Protein AF-A0A445HJ79-F1 (afdb_monomer_lite)

Organism: Glycine soja (NCBI:txid3848)

Structure (mmCIF, N/CA/C/O backbone):
data_AF-A0A445HJ79-F1
#
_entry.id   AF-A0A445HJ79-F1
#
loop_
_atom_site.group_PDB
_atom_site.id
_atom_site.type_symbol
_atom_site.label_atom_id
_atom_site.label_alt_id
_atom_site.label_comp_id
_atom_site.label_asym_id
_atom_site.label_entity_id
_atom_site.label_seq_id
_atom_site.pdbx_PDB_ins_code
_atom_site.Cartn_x
_atom_site.Cartn_y
_atom_site.Cartn_z
_atom_site.occupancy
_atom_site.B_iso_or_equiv
_atom_site.auth_seq_id
_atom_site.auth_comp_id
_atom_site.auth_asym_id
_atom_site.auth_atom_id
_atom_site.pdbx_PDB_model_num
ATOM 1 N N . MET A 1 1 ? -0.723 -20.301 14.239 1.00 33.06 1 MET A N 1
ATOM 2 C CA . MET A 1 1 ? -0.878 -18.830 14.222 1.00 33.06 1 MET A CA 1
ATOM 3 C C . MET A 1 1 ? -2.260 -18.522 13.679 1.00 33.06 1 MET A C 1
ATOM 5 O O . MET A 1 1 ? -2.549 -18.934 12.564 1.00 33.06 1 MET A O 1
ATOM 9 N N . ARG A 1 2 ? -3.122 -17.911 14.496 1.00 40.09 2 ARG A N 1
ATOM 10 C CA . ARG A 1 2 ? -4.456 -17.457 14.084 1.00 40.09 2 ARG A CA 1
ATOM 11 C C . ARG A 1 2 ? -4.325 -16.168 13.280 1.00 40.09 2 ARG A C 1
ATOM 13 O O . ARG A 1 2 ? -3.433 -15.367 13.561 1.00 40.09 2 ARG A O 1
ATOM 20 N N . ASN A 1 3 ? -5.191 -15.973 12.291 1.00 60.41 3 ASN A N 1
ATOM 21 C CA . ASN A 1 3 ? -5.254 -14.723 11.538 1.00 60.41 3 ASN A CA 1
ATOM 22 C C . ASN A 1 3 ? -6.009 -13.698 12.391 1.00 60.41 3 ASN A C 1
ATOM 24 O O . ASN A 1 3 ? -7.150 -13.377 12.078 1.00 60.41 3 ASN A O 1
ATOM 28 N N . ALA A 1 4 ? -5.381 -13.238 13.482 1.00 68.12 4 ALA A N 1
ATOM 29 C CA . ALA A 1 4 ? -6.004 -12.373 14.488 1.00 68.12 4 ALA A CA 1
ATOM 30 C C . ALA A 1 4 ? -6.713 -11.177 13.839 1.00 68.12 4 ALA A C 1
ATOM 32 O O . ALA A 1 4 ? -7.884 -10.952 14.097 1.00 68.12 4 ALA A O 1
ATOM 33 N N . TRP A 1 5 ? -6.072 -10.541 12.849 1.00 79.25 5 TR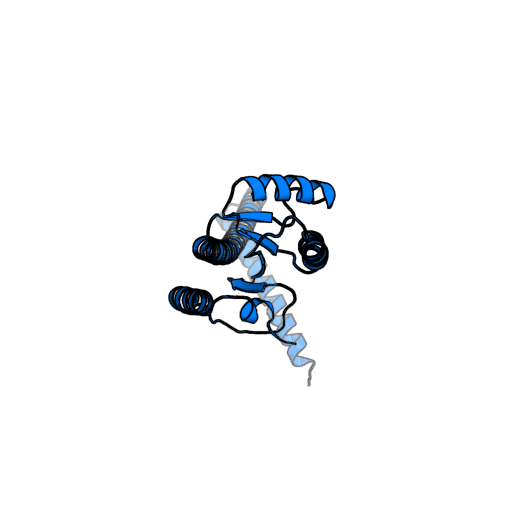P A N 1
ATOM 34 C CA . TRP A 1 5 ? -6.676 -9.427 12.116 1.00 79.25 5 TRP A CA 1
ATOM 35 C C . TRP A 1 5 ? -8.040 -9.769 11.497 1.00 79.25 5 TRP A C 1
ATOM 37 O O . TRP A 1 5 ? -8.958 -8.964 11.593 1.00 79.25 5 TRP A O 1
ATOM 47 N N . LYS A 1 6 ? -8.191 -10.958 10.889 1.00 79.38 6 LYS A N 1
ATOM 48 C CA . LYS A 1 6 ? -9.460 -11.415 10.292 1.00 79.38 6 LYS A CA 1
ATOM 49 C C . LYS A 1 6 ? -10.505 -11.698 11.370 1.00 79.38 6 LYS A C 1
ATOM 51 O O . LYS A 1 6 ? -11.669 -11.380 11.161 1.00 79.38 6 LYS A O 1
ATOM 56 N N . GLU A 1 7 ? -10.094 -12.339 12.463 1.00 81.06 7 GLU A N 1
ATOM 57 C CA . GLU A 1 7 ? -10.971 -12.682 13.592 1.00 81.06 7 GLU A CA 1
ATOM 58 C C . GLU A 1 7 ? -11.500 -11.423 14.298 1.00 81.06 7 GLU A C 1
ATOM 60 O O . GLU A 1 7 ? -12.633 -11.428 14.769 1.00 81.06 7 GLU A O 1
ATOM 65 N N . ASP A 1 8 ? -10.725 -10.335 14.277 1.00 82.00 8 ASP A N 1
ATOM 66 C CA . ASP A 1 8 ? -11.099 -9.034 14.838 1.00 82.00 8 ASP A CA 1
ATOM 67 C C . ASP A 1 8 ? -12.047 -8.222 13.928 1.00 82.00 8 ASP A C 1
ATOM 69 O O . ASP A 1 8 ? -12.597 -7.209 14.363 1.00 82.00 8 ASP A O 1
ATOM 73 N N . GLN A 1 9 ? -12.247 -8.621 12.662 1.00 85.69 9 GLN A N 1
ATOM 74 C CA . GLN A 1 9 ? -13.129 -7.900 11.737 1.00 85.69 9 GLN A CA 1
ATOM 75 C C . GLN A 1 9 ? -14.555 -8.458 11.720 1.00 85.69 9 GLN A C 1
ATOM 77 O O . GLN A 1 9 ? -14.791 -9.665 11.789 1.00 85.69 9 GLN A O 1
ATOM 82 N N . HIS A 1 10 ? -15.523 -7.569 11.486 1.00 87.19 10 HIS A N 1
ATOM 83 C CA . HIS A 1 10 ? -16.912 -7.967 11.281 1.00 87.19 10 HIS A CA 1
ATOM 84 C C . HIS A 1 10 ? -17.081 -8.809 9.991 1.00 87.19 10 HIS A C 1
ATOM 86 O O . HIS A 1 10 ? -16.528 -8.443 8.946 1.00 87.19 10 HIS A O 1
ATOM 92 N N . PRO A 1 11 ? -17.888 -9.893 9.995 1.00 88.50 11 PRO A N 1
ATOM 93 C CA . PRO A 1 11 ? -18.061 -10.769 8.831 1.00 88.50 11 PRO A CA 1
ATOM 94 C C . PRO A 1 11 ? -18.514 -10.061 7.547 1.00 88.50 11 PRO A C 1
ATOM 96 O O . PRO A 1 11 ? -18.070 -10.429 6.459 1.00 88.50 11 PRO A O 1
ATOM 99 N N . SER A 1 12 ? -19.354 -9.021 7.653 1.00 90.06 12 SER A N 1
ATOM 100 C CA . SER A 1 12 ? -19.791 -8.240 6.483 1.00 90.06 12 SER A CA 1
ATOM 101 C C . SER A 1 12 ? -18.620 -7.563 5.770 1.00 90.06 12 SER A C 1
ATOM 103 O O . SER A 1 12 ? -18.581 -7.545 4.542 1.00 90.06 12 SER A O 1
ATOM 105 N N . PHE A 1 13 ? -17.633 -7.075 6.524 1.00 90.06 13 PHE A N 1
ATOM 106 C CA . PHE A 1 13 ? -16.467 -6.412 5.958 1.00 90.06 13 PHE A CA 1
ATOM 107 C C . PHE A 1 13 ? -15.534 -7.405 5.259 1.00 90.06 13 PHE A C 1
ATOM 109 O O . PHE A 1 13 ? -15.022 -7.138 4.174 1.00 90.06 13 PHE A O 1
ATOM 116 N N . ILE A 1 14 ? -15.380 -8.606 5.821 1.00 90.00 14 ILE A N 1
ATOM 117 C CA . ILE A 1 14 ? -14.653 -9.693 5.153 1.00 90.00 14 ILE A CA 1
ATOM 118 C C . ILE A 1 14 ? -15.350 -10.098 3.847 1.00 90.00 14 ILE A C 1
ATOM 120 O O . ILE A 1 14 ? -14.678 -10.335 2.840 1.00 90.00 14 ILE A O 1
ATOM 124 N N . ASN A 1 15 ? -16.685 -10.141 3.838 1.00 91.25 15 ASN A N 1
ATOM 125 C CA . ASN A 1 15 ? -17.451 -10.427 2.627 1.00 91.25 15 ASN A CA 1
ATOM 126 C C . ASN A 1 15 ? -17.288 -9.325 1.566 1.00 91.25 15 ASN A C 1
ATOM 128 O O . ASN A 1 15 ? -17.079 -9.633 0.389 1.00 91.25 15 ASN A O 1
ATOM 132 N N . PHE A 1 16 ? -17.311 -8.055 1.984 1.00 93.25 16 PHE A N 1
ATOM 133 C CA . PHE A 1 16 ? -16.990 -6.917 1.123 1.00 93.25 16 PHE A CA 1
ATOM 134 C C . PHE A 1 16 ? -15.598 -7.075 0.501 1.00 93.25 16 PHE A C 1
ATOM 136 O O . PHE A 1 16 ? -15.483 -7.071 -0.721 1.00 93.25 16 PHE A O 1
ATOM 143 N N . ILE A 1 17 ? -14.557 -7.317 1.309 1.00 92.12 17 ILE A N 1
ATOM 144 C CA . ILE A 1 17 ? -13.179 -7.518 0.831 1.00 92.12 17 ILE A CA 1
ATOM 145 C C . ILE A 1 17 ? -13.112 -8.645 -0.203 1.00 92.12 17 ILE A C 1
ATOM 147 O O . ILE A 1 17 ? -12.526 -8.473 -1.270 1.00 92.12 17 ILE A O 1
ATOM 151 N N . SER A 1 18 ? -13.712 -9.797 0.102 1.00 90.62 18 SER A N 1
ATOM 152 C CA . SER A 1 18 ? -13.703 -10.962 -0.787 1.00 90.62 18 SER A CA 1
ATOM 153 C C . SER A 1 18 ? -14.361 -10.654 -2.136 1.00 90.62 18 SER A C 1
ATOM 155 O O . SER A 1 18 ? -13.797 -10.947 -3.195 1.00 90.62 18 SER A O 1
ATOM 157 N N . THR A 1 19 ? -15.525 -10.000 -2.102 1.00 92.06 19 THR A N 1
ATOM 158 C CA . THR A 1 19 ? -16.275 -9.593 -3.299 1.00 92.06 19 THR A CA 1
ATOM 159 C C . THR A 1 19 ? -15.500 -8.550 -4.103 1.00 92.06 19 THR A C 1
ATOM 161 O O . THR A 1 19 ? -15.332 -8.695 -5.313 1.00 92.06 19 THR A O 1
ATOM 164 N N . PHE A 1 20 ? -14.953 -7.539 -3.426 1.00 92.81 20 PHE A N 1
ATOM 165 C CA . PHE A 1 20 ? -14.196 -6.453 -4.038 1.00 92.81 20 PHE A CA 1
ATOM 166 C C . PHE A 1 20 ? -12.913 -6.958 -4.708 1.00 92.81 20 PHE A C 1
ATOM 168 O O . PHE A 1 20 ? -12.609 -6.580 -5.839 1.00 92.81 20 PHE A O 1
ATOM 175 N N . LEU A 1 21 ? -12.168 -7.852 -4.051 1.00 91.56 21 LEU A N 1
ATOM 176 C CA . LEU A 1 21 ? -10.975 -8.475 -4.628 1.00 91.56 21 LEU A CA 1
ATOM 177 C C . LEU A 1 21 ? -11.317 -9.320 -5.853 1.00 91.56 21 LEU A C 1
ATOM 179 O O . LEU A 1 21 ? -10.640 -9.197 -6.872 1.00 91.56 21 LEU A O 1
ATOM 183 N N . SER A 1 22 ? -12.385 -10.116 -5.776 1.00 90.00 22 SER A N 1
ATOM 184 C CA . SER A 1 22 ? -12.839 -10.946 -6.896 1.00 90.00 22 SER A CA 1
ATOM 185 C C . SER A 1 22 ? -13.220 -10.090 -8.108 1.00 90.00 22 SER A C 1
ATOM 187 O O . SER A 1 22 ? -12.791 -10.383 -9.222 1.00 90.00 22 SER A O 1
ATOM 189 N N . ALA A 1 23 ? -13.932 -8.979 -7.888 1.00 90.75 23 ALA A N 1
ATOM 190 C CA . ALA A 1 23 ? -14.277 -8.018 -8.937 1.00 90.75 23 ALA A CA 1
ATOM 191 C C . ALA A 1 23 ? -13.039 -7.362 -9.583 1.00 90.75 23 ALA A C 1
ATOM 193 O O . ALA A 1 23 ? -13.056 -7.037 -10.767 1.00 90.75 23 ALA A O 1
ATOM 194 N N . ASN A 1 24 ? -11.944 -7.220 -8.831 1.00 86.06 24 ASN A N 1
ATOM 195 C CA . ASN A 1 24 ? -10.670 -6.669 -9.305 1.00 86.06 24 ASN A CA 1
ATOM 196 C C . ASN A 1 24 ? -9.654 -7.755 -9.719 1.00 86.06 24 ASN A C 1
ATOM 198 O O . ASN A 1 24 ? -8.462 -7.478 -9.835 1.00 86.06 24 ASN A O 1
ATOM 202 N N . SER A 1 25 ? -10.104 -8.993 -9.967 1.00 85.69 25 SER A N 1
ATOM 203 C CA . SER A 1 25 ? -9.258 -10.120 -10.402 1.00 85.69 25 SER A CA 1
ATOM 204 C C . SER A 1 25 ? -8.124 -10.497 -9.433 1.00 85.69 25 SER A C 1
ATOM 206 O O . SER A 1 25 ? -7.116 -11.085 -9.835 1.00 85.69 25 SER A O 1
ATOM 208 N N . PHE A 1 26 ? -8.286 -10.211 -8.142 1.00 87.00 26 PHE A N 1
ATOM 209 C CA . PHE A 1 26 ? -7.392 -10.692 -7.095 1.00 87.00 26 PHE A CA 1
ATOM 210 C C . PHE A 1 26 ? -7.913 -11.973 -6.456 1.00 87.00 26 PHE A C 1
ATOM 212 O O . PHE A 1 26 ? -9.110 -12.163 -6.254 1.00 87.00 26 PHE A O 1
ATOM 219 N N . ARG A 1 27 ? -6.976 -12.838 -6.061 1.00 84.56 27 ARG A N 1
ATOM 220 C CA . ARG A 1 27 ? -7.263 -14.013 -5.234 1.00 84.56 27 ARG A CA 1
ATOM 221 C C . ARG A 1 27 ? -6.950 -13.699 -3.778 1.00 84.56 27 ARG A C 1
ATOM 223 O O . ARG A 1 27 ? -5.833 -13.288 -3.465 1.00 84.56 27 ARG A O 1
ATOM 230 N N . LEU A 1 28 ? -7.922 -13.919 -2.898 1.00 85.25 28 LEU A N 1
ATOM 231 C CA . LEU A 1 28 ? -7.756 -13.738 -1.460 1.00 85.25 28 LEU A CA 1
ATOM 232 C C . LEU A 1 28 ? -7.207 -15.020 -0.827 1.00 85.25 28 LEU A C 1
ATOM 234 O O . LEU A 1 28 ? -7.865 -16.055 -0.849 1.00 85.25 28 LEU A O 1
ATOM 238 N N . ASN A 1 29 ? -6.017 -14.932 -0.233 1.00 85.62 29 ASN A N 1
ATOM 239 C CA . ASN A 1 29 ? -5.394 -16.025 0.509 1.00 85.62 29 ASN A CA 1
ATOM 240 C C . ASN A 1 29 ? -5.138 -15.583 1.948 1.00 85.62 29 ASN A C 1
ATOM 242 O O . ASN A 1 29 ? -4.470 -14.578 2.184 1.00 85.62 29 ASN A O 1
ATOM 246 N N . PHE A 1 30 ? -5.634 -16.358 2.907 1.00 83.62 30 PHE A N 1
ATOM 247 C CA . PHE A 1 30 ? -5.403 -16.103 4.322 1.00 83.62 30 PHE A CA 1
ATOM 248 C C . PHE A 1 30 ? -4.185 -16.889 4.802 1.00 83.62 30 PHE A C 1
ATOM 250 O O . PHE A 1 30 ? -4.206 -18.118 4.834 1.00 83.62 30 PHE A O 1
ATOM 257 N N . VAL A 1 31 ? -3.132 -16.175 5.186 1.00 84.12 31 VAL A N 1
ATOM 258 C CA . VAL A 1 31 ? -1.862 -16.745 5.646 1.00 84.12 31 VAL A CA 1
ATOM 259 C C . VAL A 1 31 ? -1.381 -16.016 6.903 1.00 84.12 31 VAL A C 1
ATOM 261 O O . VAL A 1 31 ? -1.667 -14.829 7.053 1.00 84.12 31 VAL A O 1
ATOM 264 N N . PRO A 1 32 ? -0.637 -16.684 7.802 1.00 81.19 32 PRO A N 1
ATOM 265 C CA . PRO A 1 32 ? -0.104 -16.053 9.002 1.00 81.19 32 PRO A CA 1
ATOM 266 C C . PRO A 1 32 ? 1.103 -15.180 8.639 1.00 81.19 32 PRO A C 1
ATOM 268 O O . PRO A 1 32 ? 2.251 -15.624 8.669 1.00 81.19 32 PRO A O 1
ATOM 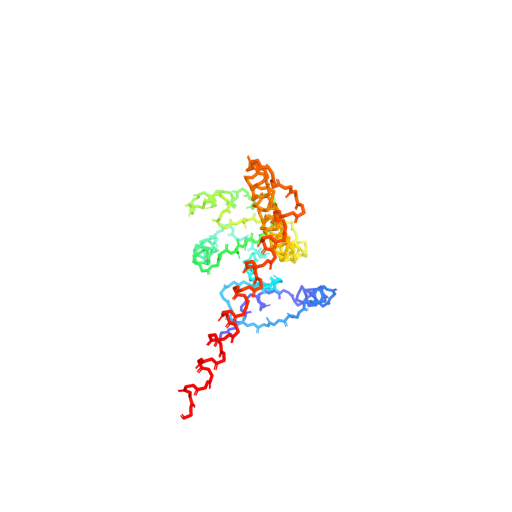271 N N . ILE A 1 33 ? 0.834 -13.935 8.258 1.00 83.94 33 ILE A N 1
ATOM 272 C CA . ILE A 1 33 ? 1.839 -12.948 7.855 1.00 83.94 33 ILE A CA 1
ATOM 273 C C . ILE A 1 33 ? 1.944 -11.810 8.870 1.00 83.94 33 ILE A C 1
ATOM 275 O O . ILE A 1 33 ? 1.025 -11.531 9.634 1.00 83.94 33 ILE A O 1
ATOM 279 N N . ALA A 1 34 ? 3.113 -11.167 8.898 1.00 86.00 34 ALA A N 1
ATOM 280 C CA . ALA A 1 34 ? 3.375 -10.041 9.786 1.00 86.00 34 ALA A CA 1
ATOM 281 C C . ALA A 1 34 ? 2.655 -8.732 9.380 1.00 86.00 34 ALA A C 1
ATOM 283 O O . ALA A 1 34 ? 2.188 -8.047 10.292 1.00 86.00 34 ALA A O 1
ATOM 284 N N . PRO A 1 35 ? 2.559 -8.335 8.089 1.00 90.75 35 PRO A N 1
ATOM 285 C CA . PRO A 1 35 ? 1.614 -7.302 7.629 1.00 90.75 35 PRO A CA 1
ATOM 286 C C . PRO A 1 35 ? 0.176 -7.841 7.522 1.00 90.75 35 PRO A C 1
ATOM 288 O O . PRO A 1 35 ? -0.018 -9.048 7.541 1.00 90.75 35 PRO A O 1
ATOM 291 N N . ASP A 1 36 ? -0.819 -6.958 7.394 1.00 91.88 36 ASP A N 1
ATOM 292 C CA . ASP A 1 36 ? -2.233 -7.361 7.260 1.00 91.88 36 ASP A CA 1
ATOM 293 C C . ASP A 1 36 ? -2.558 -7.792 5.823 1.00 91.88 36 ASP A C 1
ATOM 295 O O . ASP A 1 36 ? -3.251 -8.783 5.606 1.00 91.88 36 ASP A O 1
ATOM 299 N N . PHE A 1 37 ? -1.993 -7.093 4.832 1.00 92.44 37 PHE A N 1
ATOM 300 C CA . PHE A 1 37 ? -2.139 -7.441 3.419 1.00 92.44 37 PHE A CA 1
ATOM 301 C C . PHE A 1 37 ? -0.803 -7.405 2.689 1.00 92.44 37 PHE A C 1
ATOM 303 O O . PHE A 1 37 ? 0.042 -6.539 2.932 1.00 92.44 37 PHE A O 1
ATOM 310 N N . ILE A 1 38 ? -0.644 -8.318 1.732 1.00 93.06 38 ILE A N 1
ATOM 311 C CA . ILE A 1 38 ? 0.430 -8.287 0.740 1.00 93.06 38 ILE A CA 1
ATOM 312 C C . ILE A 1 38 ? -0.206 -8.426 -0.637 1.00 93.06 38 ILE A C 1
ATOM 314 O O . ILE A 1 38 ? -0.862 -9.425 -0.926 1.00 93.06 38 ILE A O 1
ATOM 318 N N . PHE A 1 39 ? 0.029 -7.437 -1.493 1.00 91.88 39 PHE A N 1
ATOM 319 C CA . PHE A 1 39 ? -0.383 -7.469 -2.889 1.00 91.88 39 PHE A CA 1
ATOM 320 C C . PHE A 1 39 ? 0.822 -7.700 -3.786 1.00 91.88 39 PHE A C 1
ATOM 322 O O . PHE A 1 39 ? 1.859 -7.057 -3.624 1.00 91.88 39 PHE A O 1
ATOM 329 N N . ASN A 1 40 ? 0.658 -8.597 -4.755 1.00 89.00 40 ASN A N 1
ATOM 330 C CA . ASN A 1 40 ? 1.657 -8.877 -5.774 1.00 89.00 40 ASN A CA 1
ATOM 331 C C . ASN A 1 40 ? 1.129 -8.412 -7.134 1.00 89.00 40 ASN A C 1
ATOM 333 O O . ASN A 1 40 ? 0.305 -9.090 -7.741 1.00 89.00 40 ASN A O 1
ATOM 337 N N . CYS A 1 41 ? 1.615 -7.266 -7.612 1.00 82.62 41 CYS A N 1
ATOM 338 C CA . CYS A 1 41 ? 1.185 -6.660 -8.875 1.00 82.62 41 CYS A CA 1
ATOM 339 C C . CYS A 1 41 ? 2.407 -6.371 -9.755 1.00 82.62 41 CYS A C 1
ATOM 341 O O . CYS A 1 41 ? 3.332 -5.685 -9.325 1.00 82.62 41 CYS A O 1
ATOM 343 N N . GLY A 1 42 ? 2.448 -6.886 -10.990 1.00 74.06 42 GLY A N 1
ATOM 344 C CA . GLY A 1 42 ? 3.540 -6.581 -11.934 1.00 74.06 42 GLY A CA 1
ATOM 345 C C . GLY A 1 42 ? 4.938 -7.034 -11.468 1.00 74.06 42 GLY A C 1
ATOM 346 O O . GLY A 1 42 ? 5.942 -6.365 -11.726 1.00 74.06 42 GLY A O 1
ATOM 347 N N . GLY A 1 43 ? 5.019 -8.147 -10.729 1.00 78.06 43 GLY A N 1
ATOM 348 C CA . GLY A 1 43 ? 6.277 -8.660 -10.168 1.00 78.06 43 GLY A CA 1
ATOM 349 C C . GLY A 1 43 ? 6.845 -7.787 -9.044 1.00 78.06 43 GLY A C 1
ATOM 350 O O . GLY A 1 43 ? 8.064 -7.661 -8.910 1.00 78.06 43 GLY A O 1
ATOM 351 N N . LEU A 1 44 ? 5.972 -7.112 -8.297 1.00 83.75 44 LEU A N 1
ATOM 352 C CA . LEU A 1 44 ? 6.298 -6.324 -7.116 1.00 83.75 44 LEU A CA 1
ATOM 353 C C . LEU A 1 44 ? 5.371 -6.696 -5.982 1.00 83.75 44 LEU A C 1
ATOM 355 O O . LEU A 1 44 ? 4.161 -6.769 -6.180 1.00 83.75 44 LEU A O 1
ATOM 359 N N . SER A 1 45 ? 5.949 -6.832 -4.799 1.00 89.19 45 SER A N 1
ATOM 360 C CA . SER A 1 45 ? 5.206 -7.025 -3.564 1.00 89.19 45 SER A CA 1
ATOM 361 C C . SER A 1 45 ? 5.071 -5.694 -2.833 1.00 89.19 45 SER A C 1
ATOM 363 O O . SER A 1 45 ? 6.063 -4.989 -2.620 1.00 89.19 45 SER A O 1
ATOM 365 N N . VAL A 1 46 ? 3.846 -5.351 -2.452 1.00 92.62 46 VAL A N 1
ATOM 366 C CA . VAL A 1 46 ? 3.528 -4.185 -1.624 1.00 92.62 46 VAL A CA 1
ATOM 367 C C . VAL A 1 46 ? 2.835 -4.678 -0.364 1.00 92.62 46 VAL A C 1
ATOM 369 O O . VAL A 1 46 ? 1.845 -5.406 -0.447 1.00 92.62 46 VAL A O 1
ATOM 372 N N . ALA A 1 47 ? 3.375 -4.305 0.794 1.00 94.12 47 ALA A N 1
ATOM 373 C CA . ALA A 1 47 ? 2.841 -4.688 2.093 1.00 94.12 47 ALA A CA 1
ATOM 374 C C . ALA A 1 47 ? 2.049 -3.539 2.722 1.00 94.12 47 ALA A C 1
ATOM 376 O O . ALA A 1 47 ? 2.422 -2.369 2.595 1.00 94.12 47 ALA A O 1
ATOM 377 N N . PHE A 1 48 ? 0.992 -3.890 3.447 1.00 94.94 48 PHE A N 1
ATOM 378 C CA . PHE A 1 48 ? 0.126 -2.942 4.134 1.00 94.94 48 PHE A CA 1
ATOM 379 C C . PHE A 1 48 ? -0.106 -3.375 5.584 1.00 94.94 48 PHE A C 1
ATOM 381 O O . PHE A 1 48 ? -0.360 -4.549 5.855 1.00 94.94 48 PHE A O 1
ATOM 388 N N . ILE A 1 49 ? -0.047 -2.418 6.510 1.00 94.81 49 ILE A N 1
ATOM 389 C CA . ILE A 1 49 ? -0.804 -2.503 7.765 1.00 94.81 49 ILE A CA 1
ATOM 390 C C . ILE A 1 49 ? -2.119 -1.764 7.530 1.00 94.81 49 ILE A C 1
ATOM 392 O O . ILE A 1 49 ? -2.095 -0.647 7.005 1.00 94.81 49 ILE A O 1
ATOM 396 N N . PHE A 1 50 ? -3.235 -2.353 7.947 1.00 94.56 50 PHE A N 1
ATOM 397 C CA . PHE A 1 50 ? -4.535 -1.702 7.938 1.00 94.56 50 PHE A CA 1
ATOM 398 C C . PHE A 1 50 ? -5.095 -1.606 9.358 1.00 94.56 50 PHE A C 1
ATOM 400 O O . PHE A 1 50 ? -5.583 -2.581 9.932 1.00 94.56 50 PHE A O 1
ATOM 407 N N . VAL A 1 51 ? -4.992 -0.407 9.926 1.00 92.56 51 VAL A N 1
ATOM 408 C CA . VAL A 1 51 ? -5.504 -0.082 11.255 1.00 92.56 51 VAL A CA 1
ATOM 409 C C . VAL A 1 51 ? -6.967 0.324 11.116 1.00 92.56 51 VAL A C 1
ATOM 411 O O . VAL A 1 51 ? -7.259 1.425 10.652 1.00 92.56 51 VAL A O 1
ATOM 414 N N . THR A 1 52 ? -7.865 -0.584 11.500 1.00 90.44 52 THR A N 1
ATOM 415 C CA . THR A 1 52 ? -9.325 -0.424 11.391 1.00 90.44 52 THR A CA 1
ATOM 416 C C . THR A 1 52 ? -9.968 0.192 12.634 1.00 90.44 52 THR A C 1
ATOM 418 O O . THR A 1 52 ? -11.104 0.654 12.582 1.00 90.44 52 THR A O 1
ATOM 421 N N . ASN A 1 53 ? -9.243 0.221 13.754 1.00 86.19 53 ASN A N 1
ATOM 422 C CA . ASN A 1 53 ? -9.665 0.874 14.986 1.00 86.19 53 ASN A CA 1
ATOM 423 C C . ASN A 1 53 ? -8.459 1.558 15.640 1.00 86.19 53 ASN A C 1
ATOM 425 O O . ASN A 1 53 ? -7.487 0.893 16.008 1.00 86.19 53 ASN A O 1
ATOM 429 N N . TRP A 1 54 ? -8.499 2.887 15.740 1.00 88.94 54 TRP A N 1
ATOM 430 C CA . TRP A 1 54 ? -7.444 3.672 16.373 1.00 88.94 54 TRP A CA 1
ATOM 431 C C . TRP A 1 54 ? -7.751 3.891 17.856 1.00 88.94 54 TRP A C 1
ATOM 433 O O . TRP A 1 54 ? -8.664 4.640 18.199 1.00 88.94 54 TRP A O 1
ATOM 443 N N . ASP A 1 55 ? -6.949 3.280 18.730 1.00 87.94 55 ASP A N 1
ATOM 444 C CA . ASP A 1 55 ? -7.006 3.505 20.176 1.00 87.94 55 ASP A CA 1
ATOM 445 C C . ASP A 1 55 ? -5.913 4.490 20.613 1.00 87.94 55 ASP A C 1
ATOM 447 O O . ASP A 1 55 ? -4.720 4.170 20.600 1.00 87.94 55 ASP A O 1
ATOM 451 N N . CYS A 1 56 ? -6.325 5.688 21.034 1.00 85.06 56 CYS A N 1
ATOM 452 C CA . CYS A 1 56 ? -5.425 6.734 21.519 1.00 85.06 56 CYS A CA 1
ATOM 453 C C . CYS A 1 56 ? -4.669 6.342 22.801 1.00 85.06 56 CYS A C 1
ATOM 455 O O . CYS A 1 56 ? -3.572 6.855 23.036 1.00 85.06 56 CYS A O 1
ATOM 457 N N . ASN A 1 57 ? -5.200 5.409 23.598 1.00 86.81 57 ASN A N 1
ATOM 458 C CA . ASN A 1 57 ? -4.570 4.946 24.833 1.00 86.81 57 ASN A CA 1
ATOM 459 C C . ASN A 1 57 ? -3.520 3.855 24.580 1.00 86.81 57 ASN A C 1
ATOM 461 O O . ASN A 1 57 ? -2.626 3.656 25.404 1.00 86.81 57 ASN A O 1
ATOM 465 N N . ASN A 1 58 ? -3.585 3.173 23.431 1.00 87.62 58 ASN A N 1
ATOM 466 C CA . ASN A 1 58 ? -2.742 2.021 23.118 1.00 87.62 58 ASN A CA 1
ATOM 467 C C . ASN A 1 58 ? -2.112 2.096 21.716 1.00 87.62 58 ASN A C 1
ATOM 469 O O . ASN A 1 58 ? -2.202 1.183 20.896 1.00 87.62 58 ASN A O 1
ATOM 473 N N . VAL A 1 59 ? -1.411 3.196 21.444 1.00 90.56 59 VAL A N 1
ATOM 474 C CA . VAL A 1 59 ? -0.769 3.450 20.141 1.00 90.56 59 VAL A CA 1
ATOM 475 C C . VAL A 1 59 ? 0.566 2.714 19.943 1.00 90.56 59 VAL A C 1
ATOM 477 O O . VAL A 1 59 ? 1.014 2.500 18.813 1.00 90.56 59 VAL A O 1
ATOM 480 N N . ALA A 1 60 ? 1.238 2.323 21.031 1.00 91.00 60 ALA A N 1
ATOM 481 C CA . ALA A 1 60 ? 2.601 1.784 20.990 1.00 91.00 60 ALA A CA 1
ATOM 482 C C . ALA A 1 60 ? 2.753 0.491 20.159 1.00 91.00 60 ALA A C 1
ATOM 484 O O . ALA A 1 60 ? 3.715 0.404 19.385 1.00 91.00 60 ALA A O 1
ATOM 485 N N . PRO A 1 61 ? 1.837 -0.497 20.240 1.00 91.19 61 PRO A N 1
ATOM 486 C CA . PRO A 1 61 ? 1.932 -1.720 19.442 1.00 91.19 61 PRO A CA 1
ATOM 487 C C . PRO A 1 61 ? 1.920 -1.445 17.935 1.00 91.19 61 PRO A C 1
ATOM 489 O O . PRO A 1 61 ? 2.696 -2.056 17.196 1.00 91.19 61 PRO A O 1
ATOM 492 N N . ILE A 1 62 ? 1.104 -0.481 17.484 1.00 91.25 62 ILE A N 1
ATOM 493 C CA . ILE A 1 62 ? 0.997 -0.095 16.072 1.00 91.25 62 ILE A CA 1
ATOM 494 C C . ILE A 1 62 ? 2.341 0.449 15.589 1.00 91.25 62 ILE A C 1
ATOM 496 O O . ILE A 1 62 ? 2.923 -0.088 14.647 1.00 91.25 62 ILE A O 1
ATOM 500 N N . PHE A 1 63 ? 2.894 1.463 16.262 1.00 91.62 63 PHE A N 1
ATOM 501 C CA . PHE A 1 63 ? 4.162 2.064 15.837 1.00 91.62 63 PHE A CA 1
ATOM 502 C C . PHE A 1 63 ? 5.350 1.101 15.942 1.00 91.62 63 PHE A C 1
ATOM 504 O O . PHE A 1 63 ? 6.230 1.121 15.079 1.00 91.62 63 PHE A O 1
ATOM 511 N N . ASN A 1 64 ? 5.378 0.219 16.942 1.00 91.50 64 ASN A N 1
ATOM 512 C CA . ASN A 1 64 ? 6.420 -0.804 17.053 1.00 91.50 64 ASN A CA 1
ATOM 513 C C . ASN A 1 64 ? 6.346 -1.814 15.897 1.00 91.50 64 ASN A C 1
ATOM 515 O O . ASN A 1 64 ? 7.374 -2.143 15.294 1.00 91.50 64 ASN A O 1
ATOM 519 N N . ARG A 1 65 ? 5.134 -2.246 15.523 1.00 91.88 65 ARG A N 1
ATOM 520 C CA . ARG A 1 65 ? 4.901 -3.098 14.346 1.00 91.88 65 ARG A CA 1
ATOM 521 C C . ARG A 1 65 ? 5.336 -2.393 13.060 1.00 91.88 65 ARG A C 1
ATOM 523 O O . ARG A 1 65 ? 6.048 -2.990 12.254 1.00 91.88 65 ARG A O 1
ATOM 530 N N . VAL A 1 66 ? 4.993 -1.112 12.906 1.00 92.25 66 VAL A N 1
ATOM 531 C CA . VAL A 1 66 ? 5.408 -0.269 11.773 1.00 92.25 66 VAL A CA 1
ATOM 532 C C . VAL A 1 66 ? 6.933 -0.186 11.667 1.00 92.25 66 VAL A C 1
ATOM 534 O O . VAL A 1 66 ? 7.479 -0.418 10.588 1.00 92.25 66 VAL A O 1
ATOM 537 N N . LYS A 1 67 ? 7.639 0.094 12.771 1.00 91.25 67 LYS A N 1
ATOM 538 C CA . LYS A 1 67 ? 9.112 0.164 12.798 1.00 91.25 67 LYS A CA 1
ATOM 539 C C . LYS A 1 67 ? 9.752 -1.148 12.353 1.00 91.25 67 LYS A C 1
ATOM 541 O O . LYS A 1 67 ? 10.671 -1.130 11.537 1.00 91.25 67 LYS A O 1
ATOM 546 N N . LYS A 1 68 ? 9.243 -2.278 12.851 1.00 90.94 68 LYS A N 1
ATOM 547 C CA . LYS A 1 68 ? 9.738 -3.611 12.490 1.00 90.94 68 LYS A CA 1
ATOM 548 C C . LYS A 1 68 ? 9.536 -3.906 11.001 1.00 90.94 68 LYS A C 1
ATOM 550 O O . LYS A 1 68 ? 10.475 -4.325 10.331 1.00 90.94 68 LYS A O 1
ATOM 555 N N . LEU A 1 69 ? 8.338 -3.650 10.473 1.00 90.69 69 LEU A N 1
ATOM 556 C CA . LEU A 1 69 ? 7.996 -3.958 9.080 1.00 90.69 69 LEU A CA 1
ATOM 557 C C . LEU A 1 69 ? 8.652 -3.014 8.069 1.00 90.69 69 LEU A C 1
ATOM 559 O O . LEU A 1 69 ? 9.017 -3.457 6.982 1.00 90.69 69 LEU A O 1
ATOM 563 N N . LYS A 1 70 ? 8.890 -1.750 8.438 1.00 89.12 70 LYS A N 1
ATOM 564 C CA . LYS A 1 70 ? 9.614 -0.778 7.602 1.00 89.12 70 LYS A CA 1
ATOM 565 C C . LYS A 1 70 ? 10.998 -1.284 7.176 1.00 89.12 70 LYS A C 1
ATOM 567 O O . LYS A 1 70 ? 11.449 -0.948 6.088 1.00 89.12 70 LYS A O 1
ATOM 572 N N . MET A 1 71 ? 11.671 -2.075 8.015 1.00 86.69 71 MET A N 1
ATOM 573 C CA . MET A 1 71 ? 12.982 -2.654 7.690 1.00 86.69 71 MET A CA 1
ATOM 574 C C . MET A 1 71 ? 12.889 -3.891 6.785 1.00 86.69 71 MET A C 1
ATOM 576 O O . MET A 1 71 ? 13.862 -4.233 6.124 1.00 86.69 71 MET A O 1
ATOM 580 N N . GLN A 1 72 ? 11.734 -4.559 6.746 1.00 88.06 72 GLN A N 1
ATOM 581 C CA . GLN A 1 72 ? 11.542 -5.822 6.026 1.00 88.06 72 GLN A CA 1
ATOM 582 C C . GLN A 1 72 ? 10.972 -5.627 4.618 1.00 88.06 72 GLN A C 1
ATOM 584 O O . GLN A 1 72 ? 11.246 -6.425 3.725 1.00 88.06 72 GLN A O 1
ATOM 589 N N . PHE A 1 73 ? 10.184 -4.571 4.407 1.00 87.44 73 PHE A N 1
ATOM 590 C CA . PHE A 1 73 ? 9.472 -4.337 3.155 1.00 87.44 73 PHE A CA 1
ATOM 591 C C . PHE A 1 73 ? 9.891 -3.010 2.524 1.00 87.44 73 PHE A C 1
ATOM 593 O O . PHE A 1 73 ? 9.685 -1.941 3.091 1.00 87.44 73 PHE A O 1
ATOM 600 N N . ALA A 1 74 ? 10.420 -3.071 1.297 1.00 86.06 74 ALA A N 1
ATOM 601 C CA . ALA A 1 74 ? 10.823 -1.879 0.546 1.00 86.06 74 ALA A CA 1
ATOM 602 C C . ALA A 1 74 ? 9.637 -0.965 0.184 1.00 86.06 74 ALA A C 1
ATOM 604 O O . ALA A 1 74 ? 9.800 0.248 0.053 1.00 86.06 74 ALA A O 1
ATOM 605 N N . ARG A 1 75 ? 8.446 -1.548 -0.000 1.00 89.62 75 ARG A N 1
ATOM 606 C CA . ARG A 1 75 ? 7.200 -0.839 -0.308 1.00 89.62 75 ARG A CA 1
ATOM 607 C C . ARG A 1 75 ? 6.167 -1.196 0.733 1.00 89.62 75 ARG A C 1
ATOM 609 O O . ARG A 1 75 ? 5.580 -2.277 0.700 1.00 89.62 75 ARG A O 1
ATOM 616 N N . PHE A 1 76 ? 6.015 -0.282 1.672 1.00 92.38 76 PHE A N 1
ATOM 617 C CA . PHE A 1 76 ? 5.231 -0.493 2.864 1.00 92.38 76 PHE A CA 1
ATOM 618 C C . PHE A 1 76 ? 4.381 0.740 3.137 1.00 92.38 76 PHE A C 1
ATOM 620 O O . PHE A 1 76 ? 4.897 1.860 3.179 1.00 92.38 76 PHE A O 1
ATOM 627 N N . TYR A 1 77 ? 3.086 0.509 3.309 1.00 94.56 77 TYR A N 1
ATOM 628 C CA . TYR A 1 77 ? 2.091 1.538 3.565 1.00 94.56 77 TYR A CA 1
ATOM 629 C C . TYR A 1 77 ? 1.326 1.198 4.840 1.00 94.56 77 TYR A C 1
ATOM 631 O O . TYR A 1 77 ? 1.112 0.030 5.171 1.00 94.56 77 TYR A O 1
ATOM 639 N N . VAL A 1 78 ? 0.906 2.232 5.554 1.00 94.75 78 VAL A N 1
ATOM 640 C CA . VAL A 1 78 ? 0.054 2.097 6.734 1.00 94.75 78 VAL A CA 1
ATOM 641 C C . VAL A 1 78 ? -1.232 2.844 6.435 1.00 94.75 78 VAL A C 1
ATOM 643 O O . VAL A 1 78 ? -1.212 4.061 6.283 1.00 94.75 78 VAL A O 1
ATOM 646 N N . VAL A 1 79 ? -2.338 2.122 6.308 1.00 95.44 79 VAL A N 1
ATOM 647 C CA . VAL A 1 79 ? -3.663 2.720 6.125 1.00 95.44 79 VAL A CA 1
ATOM 648 C C . VAL A 1 79 ? -4.348 2.751 7.482 1.00 95.44 79 VAL A C 1
ATOM 650 O O . VAL A 1 79 ? -4.347 1.744 8.188 1.00 95.44 79 VAL A O 1
ATOM 653 N N . ILE A 1 80 ? -4.872 3.909 7.874 1.00 94.06 80 ILE A N 1
ATOM 654 C CA . ILE A 1 80 ? -5.503 4.113 9.181 1.00 94.06 80 ILE A CA 1
ATOM 655 C C . ILE A 1 80 ? -6.864 4.765 8.982 1.00 94.06 80 ILE A C 1
ATOM 657 O O . ILE A 1 80 ? -6.970 5.799 8.318 1.00 94.06 80 ILE A O 1
ATOM 661 N N . THR A 1 81 ? -7.891 4.169 9.577 1.00 93.25 81 THR A N 1
ATOM 662 C CA . THR A 1 81 ? -9.234 4.744 9.634 1.00 93.25 81 THR A CA 1
ATOM 663 C C . THR A 1 81 ? -9.369 5.706 10.810 1.00 93.25 81 THR A C 1
ATOM 665 O O . THR A 1 81 ? -9.143 5.318 11.956 1.00 93.25 81 THR A O 1
ATOM 668 N N . PHE A 1 82 ? -9.793 6.936 10.528 1.00 89.38 82 PHE A N 1
ATOM 669 C CA . PHE A 1 82 ? -10.127 7.963 11.510 1.00 89.38 82 PHE A CA 1
ATOM 670 C C . PHE A 1 82 ? -11.577 8.418 11.306 1.00 89.38 82 PHE A C 1
ATOM 672 O O . PHE A 1 82 ? -11.821 9.351 10.536 1.00 89.38 82 PHE A O 1
ATOM 679 N N . PRO A 1 83 ? -12.554 7.788 11.979 1.00 79.56 83 PRO A N 1
ATOM 680 C CA . PRO A 1 83 ? -13.944 8.239 11.943 1.00 79.56 83 PRO A CA 1
ATOM 681 C C . PRO A 1 83 ? -14.142 9.654 12.515 1.00 79.56 83 PRO A C 1
ATOM 683 O O . PRO A 1 83 ? -15.065 10.354 12.105 1.00 79.56 83 PRO A O 1
ATOM 686 N N . ALA A 1 84 ? -13.286 10.097 13.443 1.00 83.12 84 ALA A N 1
ATOM 687 C CA . ALA A 1 84 ? -13.412 11.386 14.127 1.00 83.12 84 ALA A CA 1
ATOM 688 C C . ALA A 1 84 ? -12.130 12.227 14.043 1.00 83.12 84 ALA A C 1
ATOM 690 O O . ALA A 1 84 ? -11.017 11.699 14.047 1.00 83.12 84 ALA A O 1
ATOM 691 N N . LYS A 1 85 ? -12.285 13.560 14.029 1.00 77.56 85 LYS A N 1
ATOM 692 C CA . LYS A 1 85 ? -11.160 14.509 13.931 1.00 77.56 85 LYS A CA 1
ATOM 693 C C . LYS A 1 85 ? -10.201 14.434 15.124 1.00 77.56 85 LYS A C 1
ATOM 695 O O . LYS A 1 85 ? -8.997 14.493 14.923 1.00 77.56 85 LYS A O 1
ATOM 700 N N . GLU A 1 86 ? -10.709 14.219 16.333 1.00 80.94 86 GLU A N 1
ATOM 701 C CA . GLU A 1 86 ? -9.897 14.140 17.562 1.00 80.94 86 GLU A CA 1
ATOM 702 C C . GLU A 1 86 ? -8.857 13.005 17.520 1.00 80.94 86 GLU A C 1
ATOM 704 O O . GLU A 1 86 ? -7.754 13.115 18.060 1.00 80.94 86 GLU A O 1
ATOM 709 N N . GLN A 1 87 ? -9.173 11.913 16.819 1.00 85.12 87 GLN A N 1
ATOM 710 C CA . GLN A 1 87 ? -8.245 10.797 16.643 1.00 85.12 87 GLN A CA 1
ATOM 711 C C . GLN A 1 87 ? -7.062 11.168 15.741 1.00 85.12 87 GLN A C 1
ATOM 713 O O . GLN A 1 87 ? -5.963 10.643 15.928 1.00 85.12 87 GLN A O 1
ATOM 718 N N . ILE A 1 88 ? -7.264 12.095 14.799 1.00 86.69 88 ILE A N 1
ATOM 719 C CA . ILE A 1 88 ? -6.207 12.594 13.915 1.00 86.69 88 ILE A CA 1
ATOM 720 C C . ILE A 1 88 ? -5.179 13.380 14.732 1.00 86.69 88 ILE A C 1
ATOM 722 O O . ILE A 1 88 ? -3.981 13.157 14.569 1.00 86.69 88 ILE A O 1
ATOM 726 N N . ASP A 1 89 ? -5.623 14.232 15.656 1.00 88.31 89 ASP A N 1
ATOM 727 C CA . ASP A 1 89 ? -4.720 15.013 16.511 1.00 88.31 89 ASP A CA 1
ATOM 728 C C . ASP A 1 89 ? -3.882 14.097 17.417 1.00 88.31 89 ASP A C 1
ATOM 730 O O . ASP A 1 89 ? -2.654 14.222 17.490 1.00 88.31 89 ASP A O 1
ATOM 734 N N . SER A 1 90 ? -4.525 13.091 18.024 1.00 89.31 90 SER A N 1
ATOM 735 C CA . SER A 1 90 ? -3.843 12.041 18.795 1.00 89.31 90 SER A CA 1
ATOM 736 C C . SER A 1 90 ? -2.822 11.265 17.950 1.00 89.31 90 SER A C 1
ATOM 738 O O . SER A 1 90 ? -1.705 10.975 18.408 1.00 89.31 90 SER A O 1
ATOM 740 N N . PHE A 1 91 ? -3.168 10.951 16.698 1.00 90.56 91 PHE A N 1
ATOM 741 C CA . PHE A 1 91 ? -2.256 10.309 15.759 1.00 90.56 91 PHE A CA 1
ATOM 742 C C . PHE A 1 91 ? -1.048 11.189 15.447 1.00 90.56 91 PHE A C 1
ATOM 744 O O . PHE A 1 91 ? 0.074 10.693 15.524 1.00 90.56 91 PHE A O 1
ATOM 751 N N . ILE A 1 92 ? -1.243 12.474 15.141 1.00 88.69 92 ILE A N 1
ATOM 752 C CA . ILE A 1 92 ? -0.156 13.410 14.822 1.00 88.69 92 ILE A CA 1
ATOM 753 C C . ILE A 1 92 ? 0.818 13.506 16.001 1.00 88.69 92 ILE A C 1
ATOM 755 O O . ILE A 1 92 ? 2.030 13.357 15.822 1.00 88.69 92 ILE A O 1
ATOM 759 N N . GLN A 1 93 ? 0.303 13.672 17.221 1.00 89.75 93 GLN A N 1
ATOM 760 C CA . GLN A 1 93 ? 1.135 13.718 18.423 1.00 89.75 93 GLN A CA 1
ATOM 761 C C . GLN A 1 93 ? 1.946 12.425 18.595 1.00 89.75 93 GLN A C 1
ATOM 763 O O . GLN A 1 93 ? 3.152 12.458 18.860 1.00 89.75 93 GLN A O 1
ATOM 768 N N . SER A 1 94 ? 1.300 11.275 18.400 1.00 90.31 94 SER A N 1
ATOM 769 C CA . SER A 1 94 ? 1.950 9.970 18.509 1.00 90.31 94 SER A CA 1
ATOM 770 C C . SER A 1 94 ? 2.983 9.751 17.399 1.00 90.31 94 SER A C 1
ATOM 772 O O . SER A 1 94 ? 4.082 9.268 17.664 1.00 90.31 94 SER A O 1
ATOM 774 N N . TYR A 1 95 ? 2.691 10.169 16.169 1.00 89.81 95 TYR A N 1
ATOM 775 C CA . TYR A 1 95 ? 3.586 10.071 15.020 1.00 89.81 95 TYR A CA 1
ATOM 776 C C . TYR A 1 95 ? 4.946 10.722 15.311 1.00 89.81 95 TYR A C 1
ATOM 778 O O . TYR A 1 95 ? 5.995 10.100 15.102 1.00 89.81 95 TYR A O 1
ATOM 786 N N . PHE A 1 96 ? 4.933 11.934 15.875 1.00 88.62 96 PHE A N 1
ATOM 787 C CA . PHE A 1 96 ? 6.153 12.629 16.284 1.00 88.62 96 PHE A CA 1
ATOM 788 C C . PHE A 1 96 ? 6.798 12.002 17.522 1.00 88.62 96 PHE A C 1
ATOM 790 O O . PHE A 1 96 ? 8.009 11.781 17.524 1.00 88.62 96 PHE A O 1
ATOM 797 N N . LYS A 1 97 ? 6.008 11.627 18.538 1.00 90.69 97 LYS A N 1
ATOM 798 C CA . LYS A 1 97 ? 6.508 10.971 19.760 1.00 90.69 97 LYS A CA 1
ATOM 799 C C . LYS A 1 97 ? 7.299 9.695 19.461 1.00 90.69 97 LYS A C 1
ATOM 801 O O . LYS A 1 97 ? 8.318 9.435 20.093 1.00 90.69 97 LYS A O 1
ATOM 806 N N . PHE A 1 98 ? 6.852 8.898 18.492 1.00 88.62 98 PHE A N 1
ATOM 807 C CA . PHE A 1 98 ? 7.530 7.659 18.103 1.00 88.62 98 PHE A CA 1
ATOM 808 C C . PHE A 1 98 ? 8.675 7.867 17.097 1.00 88.62 98 PHE A C 1
ATOM 810 O O . PHE A 1 98 ? 9.304 6.877 16.699 1.00 88.62 98 PHE A O 1
ATOM 817 N N . GLY A 1 99 ? 8.984 9.113 16.721 1.00 85.75 99 GLY A N 1
ATOM 818 C CA . GLY A 1 99 ? 10.095 9.460 15.835 1.00 85.75 99 GLY A CA 1
ATOM 819 C C . GLY A 1 99 ? 9.890 8.975 14.400 1.00 85.75 99 GLY A C 1
ATOM 820 O O . GLY A 1 99 ? 10.823 8.463 13.778 1.00 85.75 99 GLY A O 1
ATOM 821 N N . MET A 1 100 ? 8.659 9.042 13.884 1.00 86.00 100 MET A N 1
ATOM 822 C CA . MET A 1 100 ? 8.389 8.658 12.500 1.00 86.00 100 MET A CA 1
ATOM 823 C C . MET A 1 100 ? 8.975 9.680 11.521 1.00 86.00 100 MET A C 1
ATOM 825 O O . MET A 1 100 ? 8.796 10.887 11.660 1.00 86.00 100 MET A O 1
ATOM 829 N N . VAL A 1 101 ? 9.665 9.182 10.493 1.00 79.75 101 VAL A N 1
ATOM 830 C CA . VAL A 1 101 ? 10.235 10.015 9.426 1.00 79.75 101 VAL A CA 1
ATOM 831 C C . VAL A 1 101 ? 9.196 10.200 8.329 1.00 79.75 101 VAL A C 1
ATOM 833 O O . VAL A 1 101 ? 8.669 9.212 7.810 1.00 79.75 101 VAL A O 1
ATOM 836 N N . ILE A 1 102 ? 8.939 11.458 7.957 1.00 72.50 102 ILE A N 1
ATOM 837 C CA . ILE A 1 102 ? 8.001 11.827 6.890 1.00 72.50 102 ILE A CA 1
ATOM 838 C C . ILE A 1 102 ? 8.290 11.010 5.626 1.00 72.50 102 ILE A C 1
ATOM 840 O O . ILE A 1 102 ? 9.415 10.952 5.131 1.00 72.50 102 ILE A O 1
ATOM 844 N N . GLY A 1 103 ? 7.250 10.344 5.127 1.00 68.31 103 GLY A N 1
ATOM 845 C CA . GLY A 1 103 ? 7.277 9.615 3.864 1.00 68.31 103 GLY A CA 1
ATOM 846 C C . GLY A 1 103 ? 7.791 8.174 3.925 1.00 68.31 103 GLY A C 1
ATOM 847 O O . GLY A 1 103 ? 7.718 7.502 2.898 1.00 68.31 103 GLY A O 1
ATOM 848 N N . LYS A 1 104 ? 8.280 7.656 5.068 1.00 76.69 104 LYS A N 1
ATOM 849 C CA . LYS A 1 104 ? 8.692 6.237 5.179 1.00 76.69 104 LYS A CA 1
ATOM 850 C C . LYS A 1 104 ? 8.334 5.594 6.539 1.00 76.69 104 LYS A C 1
ATOM 852 O O . LYS A 1 104 ? 9.066 5.827 7.509 1.00 76.69 104 LYS A O 1
ATOM 857 N N . PRO A 1 105 ? 7.347 4.673 6.604 1.00 82.62 105 PRO A N 1
ATOM 858 C CA . PRO A 1 105 ? 6.398 4.346 5.535 1.00 82.62 105 PRO A CA 1
ATOM 859 C C . PRO A 1 105 ? 5.405 5.482 5.293 1.00 82.62 105 PRO A C 1
ATOM 861 O O . PRO A 1 105 ? 5.279 6.397 6.105 1.00 82.62 105 PRO A O 1
ATOM 864 N N . THR A 1 106 ? 4.701 5.425 4.169 1.00 90.56 106 THR A N 1
ATOM 865 C CA . THR A 1 106 ? 3.617 6.365 3.885 1.00 90.56 106 THR A CA 1
ATOM 866 C C . THR A 1 106 ? 2.388 5.981 4.704 1.00 90.56 106 THR A C 1
ATOM 868 O O . THR A 1 106 ? 1.905 4.850 4.611 1.00 90.56 106 THR A O 1
ATOM 871 N N . PHE A 1 107 ? 1.887 6.931 5.491 1.00 91.81 107 PHE A N 1
ATOM 872 C CA . PHE A 1 107 ? 0.622 6.808 6.205 1.00 91.81 107 PHE A CA 1
ATOM 873 C C . PHE A 1 107 ? -0.507 7.371 5.341 1.00 91.81 107 PHE A C 1
ATOM 875 O O . PHE A 1 107 ? -0.365 8.447 4.761 1.00 91.81 107 PHE A O 1
ATOM 882 N N . VAL A 1 108 ? -1.611 6.638 5.246 1.00 92.94 108 VAL A N 1
ATOM 883 C CA . VAL A 1 108 ? -2.803 7.011 4.482 1.00 92.94 108 VAL A CA 1
ATOM 884 C C . VAL A 1 108 ? -3.974 7.057 5.453 1.00 92.94 108 VAL A C 1
ATOM 886 O O . VAL A 1 108 ? -4.407 6.019 5.948 1.00 92.94 108 VAL A O 1
ATOM 889 N N . SER A 1 109 ? -4.465 8.258 5.743 1.00 91.81 109 SER A N 1
ATOM 890 C CA . SER A 1 109 ? -5.678 8.451 6.534 1.00 91.81 109 SER A CA 1
ATOM 891 C C . SER A 1 109 ? -6.920 8.292 5.657 1.00 91.81 109 SER A C 1
ATOM 893 O O . SER A 1 109 ? -6.969 8.784 4.528 1.00 91.81 109 SER A O 1
ATOM 895 N N . VAL A 1 110 ? -7.929 7.604 6.182 1.00 92.69 110 VAL A N 1
ATOM 896 C CA . VAL A 1 110 ? -9.240 7.409 5.544 1.00 92.69 110 VAL A CA 1
ATOM 897 C C . VAL A 1 110 ? -10.350 7.541 6.586 1.00 92.69 110 VAL A C 1
ATOM 899 O O . VAL A 1 110 ? -10.089 7.395 7.777 1.00 92.69 110 VAL A O 1
ATOM 902 N N . GLN A 1 111 ? -11.575 7.840 6.159 1.00 89.62 111 GLN A N 1
ATOM 903 C CA . GLN A 1 111 ? -12.705 8.027 7.081 1.00 89.62 111 GLN A CA 1
ATOM 904 C C . GLN A 1 111 ? -13.436 6.716 7.379 1.00 89.62 111 GLN A C 1
ATOM 906 O O . GLN A 1 111 ? -13.859 6.495 8.510 1.00 89.62 111 GLN A O 1
ATOM 911 N N . ASP A 1 112 ? -13.533 5.832 6.389 1.00 90.62 112 ASP A N 1
ATOM 912 C CA . ASP A 1 112 ? -14.250 4.566 6.491 1.00 90.62 112 ASP A CA 1
ATOM 913 C C . ASP A 1 112 ? -13.397 3.367 6.041 1.00 90.62 112 ASP A C 1
ATOM 915 O O . ASP A 1 112 ? -12.348 3.495 5.396 1.00 90.62 112 ASP A O 1
ATOM 919 N N . LEU A 1 113 ? -13.854 2.177 6.433 1.00 92.19 113 LEU A N 1
ATOM 920 C CA . LEU A 1 113 ? -13.153 0.914 6.208 1.00 92.19 113 LEU A CA 1
ATOM 921 C C . LEU A 1 113 ? -13.132 0.504 4.731 1.00 92.19 113 LEU A C 1
ATOM 923 O O . LEU A 1 113 ? -12.116 -0.001 4.248 1.00 92.19 113 LEU A O 1
ATOM 927 N N . GLU A 1 114 ? -14.231 0.721 4.009 1.00 92.81 114 GLU A N 1
ATOM 928 C CA . GLU A 1 114 ? -14.372 0.317 2.608 1.00 92.81 114 GLU A CA 1
ATOM 929 C C . GLU A 1 114 ? -13.481 1.171 1.702 1.00 92.81 114 GLU A C 1
ATOM 931 O O . GLU A 1 114 ? -12.702 0.629 0.916 1.00 92.81 114 GLU A O 1
ATOM 936 N N . MET A 1 115 ? -13.487 2.491 1.895 1.00 93.38 115 MET A N 1
ATOM 937 C CA . MET A 1 115 ? -12.582 3.448 1.265 1.00 93.38 115 MET A CA 1
ATOM 938 C C . MET A 1 115 ? -11.130 3.141 1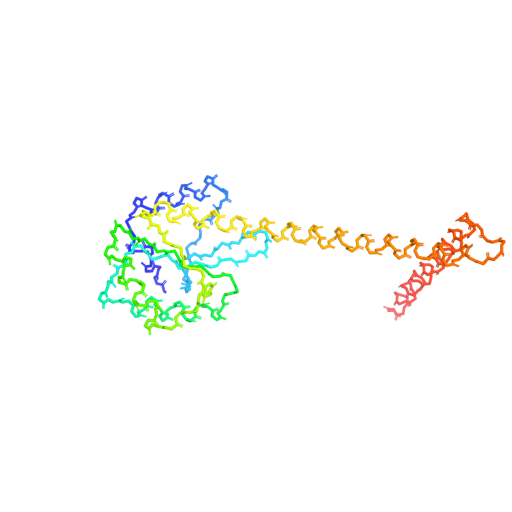.625 1.00 93.38 115 MET A C 1
ATOM 940 O O . MET A 1 115 ? -10.254 3.211 0.761 1.00 93.38 115 MET A O 1
ATOM 944 N N . GLY A 1 116 ? -10.854 2.766 2.878 1.00 94.31 116 GLY A N 1
ATOM 945 C CA . GLY A 1 116 ? -9.541 2.282 3.300 1.00 94.31 116 GLY A CA 1
ATOM 946 C C . GLY A 1 116 ? -9.051 1.129 2.440 1.00 94.31 116 GLY A C 1
ATOM 947 O O . GLY A 1 116 ? -7.954 1.185 1.876 1.00 94.31 116 GLY A O 1
ATOM 948 N N . PHE A 1 117 ? -9.891 0.113 2.276 1.00 94.50 117 PHE A N 1
ATOM 949 C CA . PHE A 1 117 ? -9.558 -1.047 1.467 1.00 94.50 117 PHE A CA 1
ATOM 950 C C . PHE A 1 117 ? -9.462 -0.726 -0.033 1.00 94.50 117 PHE A C 1
ATOM 952 O O . PHE A 1 117 ? -8.521 -1.156 -0.704 1.00 94.50 117 PHE A O 1
ATOM 959 N N . GLU A 1 118 ? -10.363 0.100 -0.562 1.00 94.12 118 GLU A N 1
ATOM 960 C CA . GLU A 1 118 ? -10.302 0.576 -1.944 1.00 94.12 118 GLU A CA 1
ATOM 961 C C . GLU A 1 118 ? -8.974 1.304 -2.223 1.00 94.12 118 GLU A C 1
ATOM 963 O O . GLU A 1 118 ? -8.326 1.070 -3.250 1.00 94.12 118 GLU A O 1
ATOM 968 N N . LYS A 1 119 ? -8.516 2.155 -1.295 1.00 94.62 119 LYS A N 1
ATOM 969 C CA . LYS A 1 119 ? -7.220 2.843 -1.400 1.00 94.62 119 LYS A CA 1
ATOM 970 C C . LYS A 1 119 ? -6.054 1.859 -1.400 1.00 94.62 119 LYS A C 1
ATOM 972 O O . LYS A 1 119 ? -5.141 2.041 -2.206 1.00 94.62 119 LYS A O 1
ATOM 977 N N . ILE A 1 120 ? -6.088 0.819 -0.562 1.00 94.88 120 ILE A N 1
ATOM 978 C CA . ILE A 1 120 ? -5.075 -0.251 -0.559 1.00 94.88 120 ILE A CA 1
ATOM 979 C C . ILE A 1 120 ? -4.963 -0.873 -1.955 1.00 94.88 120 ILE A C 1
ATOM 981 O O . ILE A 1 120 ? -3.869 -0.922 -2.526 1.00 94.88 120 ILE A O 1
ATOM 985 N N . VAL A 1 121 ? -6.094 -1.279 -2.539 1.00 93.25 121 VAL A N 1
ATOM 986 C CA . VAL A 1 121 ? -6.132 -1.913 -3.865 1.00 93.25 121 VAL A CA 1
ATOM 987 C C . VAL A 1 121 ? -5.633 -0.958 -4.958 1.00 93.25 121 VAL A C 1
ATOM 989 O O . VAL A 1 121 ? -4.807 -1.346 -5.789 1.00 93.25 121 VAL A O 1
ATOM 992 N N . LYS A 1 122 ? -6.042 0.318 -4.927 1.00 92.81 122 LYS A N 1
ATOM 993 C CA . LYS A 1 122 ? -5.570 1.341 -5.881 1.00 92.81 122 LYS A CA 1
ATOM 994 C C . LYS A 1 122 ? -4.060 1.573 -5.795 1.00 92.81 122 LYS A C 1
ATOM 996 O O . LYS A 1 122 ? -3.404 1.663 -6.833 1.00 92.81 122 LYS A O 1
ATOM 1001 N N . ILE A 1 123 ? -3.495 1.642 -4.587 1.00 92.06 123 ILE A N 1
ATOM 1002 C CA . ILE A 1 123 ? -2.044 1.793 -4.375 1.00 92.06 123 ILE A CA 1
ATOM 1003 C C . ILE A 1 123 ? -1.290 0.560 -4.889 1.00 92.06 123 ILE A C 1
ATOM 1005 O O . ILE A 1 123 ? -0.239 0.692 -5.522 1.00 92.06 123 ILE A O 1
ATOM 1009 N N . ALA A 1 124 ? -1.816 -0.640 -4.639 1.00 90.94 124 ALA A N 1
ATOM 1010 C CA . ALA A 1 124 ? -1.214 -1.878 -5.117 1.00 90.94 124 ALA A CA 1
ATOM 1011 C C . ALA A 1 124 ? -1.166 -1.938 -6.654 1.00 90.94 124 ALA A C 1
ATOM 1013 O O . ALA A 1 124 ? -0.119 -2.250 -7.227 1.00 90.94 124 ALA A O 1
ATOM 1014 N N . HIS A 1 125 ? -2.267 -1.590 -7.328 1.00 87.81 125 HIS A N 1
ATOM 1015 C CA . HIS A 1 125 ? -2.322 -1.540 -8.789 1.00 87.81 125 HIS A CA 1
ATOM 1016 C C . HIS A 1 125 ? -1.370 -0.502 -9.380 1.00 87.81 125 HIS A C 1
ATOM 1018 O O . HIS A 1 125 ? -0.555 -0.847 -10.239 1.00 87.81 125 HIS A O 1
ATOM 1024 N N . SER A 1 126 ? -1.426 0.745 -8.902 1.00 86.19 126 SER A N 1
ATOM 1025 C CA . SER A 1 126 ? -0.578 1.823 -9.425 1.00 86.19 126 SER A CA 1
ATOM 1026 C C . SER A 1 126 ? 0.910 1.515 -9.244 1.00 86.19 126 SER A C 1
ATOM 1028 O O . SER A 1 126 ? 1.711 1.754 -10.145 1.00 86.19 126 SER A O 1
ATOM 1030 N N . SER A 1 127 ? 1.279 0.873 -8.132 1.00 81.44 127 SER A N 1
ATOM 1031 C CA . SER A 1 127 ? 2.650 0.419 -7.876 1.00 81.44 127 SER A CA 1
ATOM 1032 C C . SER A 1 127 ? 3.148 -0.619 -8.886 1.00 81.44 127 SER A C 1
ATOM 1034 O O . SER A 1 127 ? 4.349 -0.655 -9.177 1.00 81.44 127 SER A O 1
ATOM 1036 N N . GLY A 1 128 ? 2.252 -1.475 -9.389 1.00 74.25 128 GLY A N 1
ATOM 1037 C CA . GLY A 1 128 ? 2.544 -2.456 -10.434 1.00 74.25 128 GLY A CA 1
ATOM 1038 C C . GLY A 1 128 ? 2.730 -1.799 -11.803 1.00 74.25 128 GLY A C 1
ATOM 1039 O O . GLY A 1 128 ? 3.741 -2.047 -12.464 1.00 74.25 128 GLY A O 1
ATOM 1040 N N . VAL A 1 129 ? 1.803 -0.912 -12.182 1.00 72.50 129 VAL A N 1
ATOM 1041 C CA . VAL A 1 129 ? 1.837 -0.164 -13.454 1.00 72.50 129 VAL A CA 1
ATOM 1042 C C . VAL A 1 129 ? 3.094 0.704 -13.545 1.00 72.50 129 VAL A C 1
ATOM 1044 O O . VAL A 1 129 ? 3.827 0.623 -14.528 1.00 72.50 129 VAL A O 1
ATOM 1047 N N . TYR A 1 130 ? 3.438 1.420 -12.470 1.00 63.69 130 TYR A N 1
ATOM 1048 C CA . TYR A 1 130 ? 4.623 2.282 -12.421 1.00 63.69 130 TYR A CA 1
ATOM 1049 C C . TYR A 1 130 ? 5.936 1.543 -12.746 1.00 63.69 130 TYR A C 1
ATOM 1051 O O . TYR A 1 130 ? 6.836 2.096 -13.377 1.00 63.69 130 TYR A O 1
ATOM 1059 N N . LYS A 1 131 ? 6.090 0.268 -12.354 1.00 63.50 131 LYS A N 1
ATOM 1060 C CA . LYS A 1 131 ? 7.286 -0.507 -12.740 1.00 63.50 131 LYS A C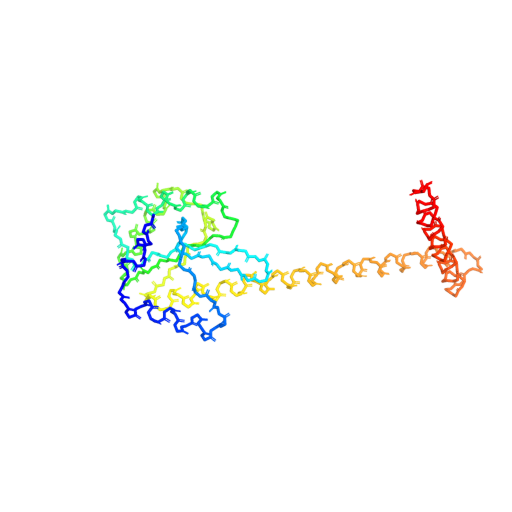A 1
ATOM 1061 C C . LYS A 1 131 ? 7.278 -0.881 -14.210 1.00 63.50 131 LYS A C 1
ATOM 1063 O O . LYS A 1 131 ? 8.343 -0.856 -14.819 1.00 63.50 131 LYS A O 1
ATOM 1068 N N . GLN A 1 132 ? 6.128 -1.256 -14.758 1.00 60.62 132 GLN A N 1
ATOM 1069 C CA . GLN A 1 132 ? 6.025 -1.577 -16.180 1.00 60.62 132 GLN A CA 1
ATOM 1070 C C . GLN A 1 132 ? 6.378 -0.352 -17.028 1.00 60.62 132 GLN A C 1
ATOM 1072 O O . GLN A 1 132 ? 7.184 -0.465 -17.951 1.00 60.62 132 GLN A O 1
ATOM 1077 N N . GLU A 1 133 ? 5.879 0.823 -16.646 1.00 64.69 133 GLU A N 1
ATOM 1078 C CA . GLU A 1 133 ? 6.233 2.093 -17.280 1.00 64.69 133 GLU A CA 1
ATOM 1079 C C . GLU A 1 133 ? 7.726 2.391 -17.154 1.00 64.69 133 GLU A C 1
ATOM 1081 O O . GLU A 1 133 ? 8.379 2.623 -18.167 1.00 64.69 133 GLU A O 1
ATOM 1086 N N . ARG A 1 134 ? 8.312 2.271 -15.956 1.00 66.56 134 ARG A N 1
ATOM 1087 C CA . ARG A 1 134 ? 9.752 2.496 -15.748 1.00 66.56 134 ARG A CA 1
ATOM 1088 C C . ARG A 1 134 ? 10.634 1.532 -16.551 1.00 66.56 134 ARG A C 1
ATOM 1090 O O . ARG A 1 134 ? 11.692 1.927 -17.038 1.00 66.56 134 ARG A O 1
ATOM 1097 N N . ILE A 1 135 ? 10.224 0.269 -16.695 1.00 66.38 135 ILE A N 1
ATOM 1098 C CA . ILE A 1 135 ? 10.902 -0.693 -17.580 1.00 66.38 135 ILE A CA 1
ATOM 1099 C C . ILE A 1 135 ? 10.800 -0.212 -19.032 1.00 66.38 135 ILE A C 1
ATOM 1101 O O . ILE A 1 135 ? 11.810 -0.175 -19.733 1.00 66.38 135 ILE A O 1
ATOM 1105 N N . GLY A 1 136 ? 9.611 0.209 -19.467 1.00 68.69 136 GLY A N 1
ATOM 1106 C CA . GLY A 1 136 ? 9.389 0.773 -20.797 1.00 68.69 136 GLY A CA 1
ATOM 1107 C C . GLY A 1 136 ? 10.234 2.022 -21.067 1.00 68.69 136 GLY A C 1
ATOM 1108 O O . GLY A 1 136 ? 10.835 2.137 -22.133 1.00 68.69 136 GLY A O 1
ATOM 1109 N N . GLU A 1 137 ? 10.334 2.938 -20.108 1.00 69.62 137 GLU A N 1
ATOM 1110 C CA . GLU A 1 137 ? 11.169 4.138 -20.196 1.00 69.62 137 GLU A CA 1
ATOM 1111 C C . GLU A 1 137 ? 12.654 3.801 -20.273 1.00 69.62 137 GLU A C 1
ATOM 1113 O O . GLU A 1 137 ? 13.352 4.347 -21.128 1.00 69.62 137 GLU A O 1
ATOM 1118 N N . LYS A 1 138 ? 13.134 2.863 -19.445 1.00 74.88 138 LYS A N 1
ATOM 1119 C CA . LYS A 1 138 ? 14.528 2.408 -19.498 1.00 74.88 138 LYS A CA 1
ATOM 1120 C C . LYS A 1 138 ? 14.859 1.802 -20.864 1.00 74.88 138 LYS A C 1
ATOM 1122 O O . LYS A 1 138 ? 15.851 2.191 -21.471 1.00 74.88 138 LYS A O 1
ATOM 1127 N N . LEU A 1 139 ? 13.989 0.938 -21.393 1.00 74.12 139 LEU A N 1
ATOM 1128 C CA . LEU A 1 139 ? 14.148 0.362 -22.733 1.00 74.12 139 LEU A CA 1
ATOM 1129 C C . LEU A 1 139 ? 14.125 1.435 -23.832 1.00 74.12 139 LEU A C 1
ATOM 1131 O O . LEU A 1 139 ? 14.904 1.372 -24.784 1.00 74.12 139 LEU A O 1
ATOM 1135 N N . LYS A 1 140 ? 13.256 2.449 -23.716 1.00 80.25 140 LYS A N 1
ATOM 1136 C CA . LYS A 1 140 ? 13.237 3.592 -24.645 1.00 80.25 140 LYS A CA 1
ATOM 1137 C C . LYS A 1 140 ? 14.530 4.409 -24.561 1.00 80.25 140 LYS A C 1
ATOM 1139 O O . LYS A 1 140 ? 15.019 4.849 -25.600 1.00 80.25 140 LYS A O 1
ATOM 1144 N N . ALA A 1 141 ? 15.083 4.612 -23.366 1.00 78.88 141 ALA A N 1
ATOM 1145 C CA . ALA A 1 141 ? 16.339 5.330 -23.165 1.00 78.88 141 ALA A CA 1
ATOM 1146 C C . ALA A 1 141 ? 17.540 4.561 -23.740 1.00 78.88 141 ALA A C 1
ATOM 1148 O O . ALA A 1 141 ? 18.322 5.147 -24.484 1.00 78.88 141 ALA A O 1
ATOM 1149 N N . GLU A 1 142 ? 17.636 3.250 -23.495 1.00 78.44 142 GLU A N 1
ATOM 1150 C CA . GLU A 1 142 ? 18.679 2.384 -24.071 1.00 78.44 142 GLU A CA 1
ATOM 1151 C C . GLU A 1 142 ? 18.620 2.382 -25.608 1.00 78.44 142 GLU A C 1
ATOM 1153 O O . GLU A 1 142 ? 19.641 2.560 -26.272 1.00 78.44 142 GLU A O 1
ATOM 1158 N N . ARG A 1 143 ? 17.418 2.295 -26.200 1.00 75.12 143 ARG A N 1
ATOM 1159 C CA . ARG A 1 143 ? 17.245 2.434 -27.658 1.00 75.12 143 ARG A CA 1
ATOM 1160 C C . ARG A 1 143 ? 17.729 3.787 -28.175 1.00 75.12 143 ARG A C 1
ATOM 1162 O O . ARG A 1 143 ? 18.429 3.832 -29.183 1.00 75.12 143 ARG A O 1
ATOM 1169 N N . LYS A 1 144 ? 17.378 4.889 -27.501 1.00 78.31 144 LYS A N 1
ATOM 1170 C CA . LYS A 1 144 ? 17.845 6.234 -27.880 1.00 78.31 144 LYS A CA 1
ATOM 1171 C C . LYS A 1 144 ? 19.368 6.342 -27.805 1.00 78.31 144 LYS A C 1
ATOM 1173 O O . LYS A 1 144 ? 19.966 6.912 -28.711 1.00 78.31 144 LYS A O 1
ATOM 1178 N N . GLN A 1 145 ? 19.984 5.768 -26.774 1.00 79.81 145 GLN A N 1
ATOM 1179 C CA . GLN A 1 145 ? 21.436 5.751 -26.615 1.00 79.81 145 GLN A CA 1
ATOM 1180 C C . GLN A 1 145 ? 22.124 4.970 -27.745 1.00 79.81 145 GLN A C 1
ATOM 1182 O O . GLN A 1 145 ? 23.102 5.457 -28.305 1.00 79.81 145 GLN A O 1
ATOM 1187 N N . LEU A 1 146 ? 21.589 3.809 -28.137 1.00 74.38 146 LEU A N 1
ATOM 1188 C CA . LEU A 1 146 ? 22.114 3.028 -29.265 1.00 74.38 146 LEU A CA 1
ATOM 1189 C C . LEU A 1 146 ? 22.007 3.784 -30.597 1.00 74.38 146 LEU A C 1
ATOM 1191 O O . LEU A 1 146 ? 22.966 3.817 -31.365 1.00 74.38 146 LEU A O 1
ATOM 1195 N N . VAL A 1 147 ? 20.869 4.439 -30.853 1.00 76.62 147 VAL A N 1
ATOM 1196 C CA . VAL A 1 147 ? 20.676 5.259 -32.062 1.00 76.62 147 VAL A CA 1
ATOM 1197 C C . VAL A 1 147 ? 21.628 6.460 -32.074 1.00 76.62 147 VAL A C 1
ATOM 1199 O O . VAL A 1 147 ? 22.224 6.760 -33.104 1.00 76.62 147 VAL A O 1
ATOM 1202 N N . GLN A 1 148 ? 21.831 7.127 -30.933 1.00 77.00 148 GLN A N 1
ATOM 1203 C CA . GLN A 1 148 ? 22.816 8.208 -30.822 1.00 77.00 148 GLN A CA 1
ATOM 1204 C C . GLN A 1 148 ? 24.248 7.715 -31.048 1.00 77.00 148 GLN A C 1
ATOM 1206 O O . GLN A 1 148 ? 25.003 8.384 -31.750 1.00 77.00 148 GLN A O 1
ATOM 1211 N N . GLY A 1 149 ? 24.606 6.544 -30.514 1.00 79.44 149 GLY A N 1
ATOM 1212 C CA . GLY A 1 149 ? 25.897 5.908 -30.774 1.00 79.44 149 GLY A CA 1
ATOM 1213 C C . GLY A 1 149 ? 26.122 5.646 -32.264 1.00 79.44 149 GLY A C 1
ATOM 1214 O O . GLY A 1 149 ? 27.193 5.954 -32.780 1.00 79.44 149 GLY A O 1
ATOM 1215 N N . MET A 1 150 ? 25.090 5.180 -32.976 1.00 80.69 150 MET A N 1
ATOM 1216 C CA . MET A 1 150 ? 25.143 4.983 -34.428 1.00 80.69 150 MET A CA 1
ATOM 1217 C C . MET A 1 150 ? 25.318 6.302 -35.192 1.00 80.69 150 MET A C 1
ATOM 1219 O O . MET A 1 150 ? 26.121 6.382 -36.116 1.00 80.69 150 MET A O 1
ATOM 1223 N N . ASN A 1 151 ? 24.614 7.361 -34.786 1.00 81.69 151 ASN A N 1
ATOM 1224 C CA . ASN A 1 151 ? 24.771 8.683 -35.397 1.00 81.69 151 ASN A CA 1
ATOM 1225 C C . ASN A 1 151 ? 26.180 9.250 -35.177 1.00 81.69 151 ASN A C 1
ATOM 1227 O O . ASN A 1 151 ? 26.730 9.899 -36.065 1.00 81.69 151 ASN A O 1
ATOM 1231 N N . PHE A 1 152 ? 26.772 8.996 -34.007 1.00 81.62 152 PHE A N 1
ATOM 1232 C CA . PHE A 1 152 ? 28.147 9.392 -33.713 1.00 81.62 152 PHE A CA 1
ATOM 1233 C C . PHE A 1 152 ? 29.144 8.596 -34.560 1.00 81.62 152 PHE A C 1
ATOM 1235 O O . PHE A 1 152 ? 30.042 9.189 -35.151 1.00 81.62 152 PHE A O 1
ATOM 1242 N N . TYR A 1 153 ? 28.944 7.279 -34.678 1.00 83.19 153 TYR A N 1
ATOM 1243 C CA . TYR A 1 153 ? 29.724 6.413 -35.561 1.00 83.19 153 TYR A CA 1
ATOM 1244 C C . TYR A 1 153 ? 29.698 6.917 -37.008 1.00 83.19 153 TYR A C 1
ATOM 1246 O O . TYR A 1 153 ? 30.757 7.172 -37.575 1.00 83.19 153 TYR A O 1
ATOM 1254 N N . LEU A 1 154 ? 28.504 7.143 -37.570 1.00 84.06 154 LEU A N 1
ATOM 1255 C CA . LEU A 1 154 ? 28.346 7.653 -38.932 1.00 84.06 154 LEU A CA 1
ATOM 1256 C C . LEU A 1 154 ? 29.095 8.970 -39.111 1.00 84.06 154 LEU A C 1
ATOM 1258 O O . LEU A 1 154 ? 29.932 9.076 -39.997 1.00 84.06 154 LEU A O 1
ATOM 1262 N N . LYS A 1 155 ? 28.883 9.934 -38.209 1.00 84.88 155 LYS A N 1
ATOM 1263 C CA . LYS A 1 155 ? 29.523 11.249 -38.288 1.00 84.88 155 LYS A CA 1
ATOM 1264 C C . LYS A 1 155 ? 31.052 11.173 -38.242 1.00 84.88 155 LYS A C 1
ATOM 1266 O O . LYS A 1 155 ? 31.712 11.923 -38.956 1.00 84.88 155 LYS A O 1
ATOM 1271 N N . VAL A 1 156 ? 31.620 10.298 -37.412 1.00 87.25 156 VAL A N 1
ATOM 1272 C CA . VAL A 1 156 ? 33.077 10.108 -37.316 1.00 87.25 156 VAL A CA 1
ATOM 1273 C C . VAL A 1 156 ? 33.624 9.466 -38.589 1.00 87.25 156 VAL A C 1
ATOM 1275 O O . VAL A 1 156 ? 34.608 9.952 -39.137 1.00 87.25 156 VAL A O 1
ATOM 1278 N N . VAL A 1 157 ? 32.978 8.411 -39.084 1.00 84.81 157 VAL A N 1
ATOM 1279 C CA . VAL A 1 157 ? 33.455 7.661 -40.252 1.00 84.81 157 VAL A CA 1
ATOM 1280 C C . VAL A 1 157 ? 33.332 8.486 -41.534 1.00 84.81 157 VAL A C 1
ATOM 1282 O O . VAL A 1 157 ? 34.280 8.529 -42.311 1.00 84.81 157 VAL A O 1
ATOM 1285 N N . THR A 1 158 ? 32.241 9.232 -41.718 1.00 86.25 158 THR A N 1
ATOM 1286 C CA . THR A 1 158 ? 32.074 10.122 -42.881 1.00 86.25 158 THR A CA 1
ATOM 1287 C C . THR A 1 158 ? 32.881 11.415 -42.791 1.00 86.25 158 THR A C 1
ATOM 1289 O O . THR A 1 158 ? 32.882 12.205 -43.729 1.00 86.25 158 THR A O 1
ATOM 1292 N N . SER A 1 159 ? 33.549 11.681 -41.663 1.00 88.69 159 SER A N 1
ATOM 1293 C CA . SER A 1 159 ? 34.536 12.766 -41.582 1.00 88.69 159 SER A CA 1
ATOM 1294 C C . SER A 1 159 ? 35.858 12.385 -42.260 1.00 88.69 159 SER A C 1
ATOM 1296 O O . SER A 1 159 ? 36.696 13.258 -42.483 1.00 88.69 159 SER A O 1
ATOM 1298 N N . ILE A 1 160 ? 36.059 11.103 -42.592 1.00 87.88 160 ILE A N 1
ATOM 1299 C CA . ILE A 1 160 ? 37.193 10.635 -43.390 1.00 87.88 160 ILE A CA 1
ATOM 1300 C C . ILE A 1 160 ? 36.927 11.011 -44.858 1.00 87.88 160 ILE A C 1
ATOM 1302 O O . ILE A 1 160 ? 35.902 10.605 -45.412 1.00 87.88 160 ILE A O 1
ATOM 1306 N N . PRO A 1 161 ? 37.822 11.775 -45.514 1.00 86.38 161 PRO A N 1
ATOM 1307 C CA . PRO A 1 161 ? 37.635 12.177 -46.903 1.00 86.38 161 PRO A CA 1
ATOM 1308 C C . PRO A 1 161 ? 37.439 10.972 -47.830 1.00 86.38 161 PRO A C 1
ATOM 1310 O O . PRO A 1 161 ? 38.239 10.039 -47.814 1.00 86.38 161 PRO A O 1
ATOM 1313 N N . GLY A 1 162 ? 36.388 11.015 -48.652 1.00 85.62 162 GLY A N 1
ATOM 1314 C CA . GLY A 1 162 ? 36.069 9.957 -49.614 1.00 85.62 162 GLY A CA 1
ATOM 1315 C C . GLY A 1 162 ? 35.222 8.799 -49.073 1.00 85.62 162 GLY A C 1
ATOM 1316 O O . GLY A 1 162 ? 34.996 7.862 -49.828 1.00 85.62 162 GLY A O 1
ATOM 1317 N N . ILE A 1 163 ? 34.747 8.853 -47.820 1.00 87.06 163 ILE A N 1
ATOM 1318 C CA . ILE A 1 163 ? 33.811 7.866 -47.255 1.00 87.06 163 ILE A CA 1
ATOM 1319 C C . ILE A 1 163 ? 32.441 8.513 -47.048 1.00 87.06 163 ILE A C 1
ATOM 1321 O O . ILE A 1 163 ? 32.310 9.474 -46.286 1.00 87.06 163 ILE A O 1
ATOM 1325 N N . ASP A 1 164 ? 31.410 7.972 -47.696 1.00 88.50 164 ASP A N 1
ATOM 1326 C CA . ASP A 1 164 ? 30.034 8.435 -47.526 1.00 88.50 164 ASP A CA 1
ATOM 1327 C C . ASP A 1 164 ? 29.224 7.562 -46.542 1.00 88.50 164 ASP A C 1
ATOM 1329 O O . ASP A 1 164 ? 29.717 6.611 -45.930 1.00 88.50 164 ASP A O 1
ATOM 1333 N N . ASN A 1 165 ? 27.950 7.909 -46.341 1.00 86.88 165 ASN A N 1
ATOM 1334 C CA . ASN A 1 165 ? 27.071 7.167 -45.433 1.00 86.88 165 ASN A CA 1
ATOM 1335 C C . ASN A 1 165 ? 26.817 5.718 -45.885 1.00 86.88 165 ASN A C 1
ATOM 1337 O O . ASN A 1 165 ? 26.572 4.856 -45.038 1.00 86.88 165 ASN A O 1
ATOM 1341 N N . HIS A 1 166 ? 26.810 5.440 -47.190 1.00 87.56 166 HIS A N 1
ATOM 1342 C CA . HIS A 1 166 ? 26.628 4.089 -47.711 1.00 87.56 166 HIS A CA 1
ATOM 1343 C C . HIS A 1 166 ? 27.854 3.234 -47.368 1.00 87.56 166 HIS A C 1
ATOM 1345 O O . HIS A 1 166 ? 27.706 2.145 -46.805 1.00 87.56 166 HIS A O 1
ATOM 1351 N N . ASP A 1 167 ? 29.051 3.776 -47.580 1.00 86.06 167 ASP A N 1
ATOM 1352 C CA . ASP A 1 167 ? 30.316 3.116 -47.256 1.00 86.06 167 ASP A CA 1
ATOM 1353 C C . ASP A 1 167 ? 30.479 2.893 -45.746 1.00 86.06 167 ASP A C 1
ATOM 1355 O O . ASP A 1 167 ? 30.796 1.787 -45.301 1.00 86.06 167 ASP A O 1
ATOM 1359 N N . ALA A 1 168 ? 30.169 3.902 -44.927 1.00 85.62 168 ALA A N 1
ATOM 1360 C CA . ALA A 1 168 ? 30.199 3.790 -43.469 1.00 85.62 168 ALA A CA 1
ATOM 1361 C C . ALA A 1 168 ? 29.252 2.689 -42.947 1.00 85.62 168 ALA A C 1
ATOM 1363 O O . ALA A 1 168 ? 29.607 1.908 -42.059 1.00 85.62 168 ALA A O 1
ATOM 1364 N N . ASN A 1 169 ? 28.052 2.572 -43.526 1.00 86.25 169 ASN A N 1
ATOM 1365 C CA . ASN A 1 169 ? 27.104 1.512 -43.177 1.00 86.25 169 ASN A CA 1
ATOM 1366 C C . ASN A 1 169 ? 27.552 0.127 -43.668 1.00 86.25 169 ASN A C 1
ATOM 1368 O O . ASN A 1 169 ? 27.303 -0.874 -42.982 1.00 86.25 169 ASN A O 1
ATOM 1372 N N . ALA A 1 170 ? 28.227 0.051 -44.819 1.00 85.69 170 ALA A N 1
ATOM 1373 C CA . ALA A 1 170 ? 28.805 -1.187 -45.331 1.00 85.69 170 ALA A CA 1
ATOM 1374 C C . ALA A 1 170 ? 29.908 -1.712 -44.396 1.00 85.69 170 ALA A C 1
ATOM 1376 O O . ALA A 1 170 ? 29.911 -2.900 -44.060 1.00 85.69 170 ALA A O 1
ATOM 1377 N N . VAL A 1 171 ? 30.775 -0.827 -43.888 1.00 82.06 171 VAL A N 1
ATOM 1378 C CA . VAL A 1 171 ? 31.818 -1.167 -42.904 1.00 82.06 171 VAL A CA 1
ATOM 1379 C C . VAL A 1 171 ? 31.205 -1.698 -41.607 1.00 82.06 171 VAL A C 1
ATOM 1381 O O . VAL A 1 171 ? 31.583 -2.777 -41.147 1.00 82.06 171 VA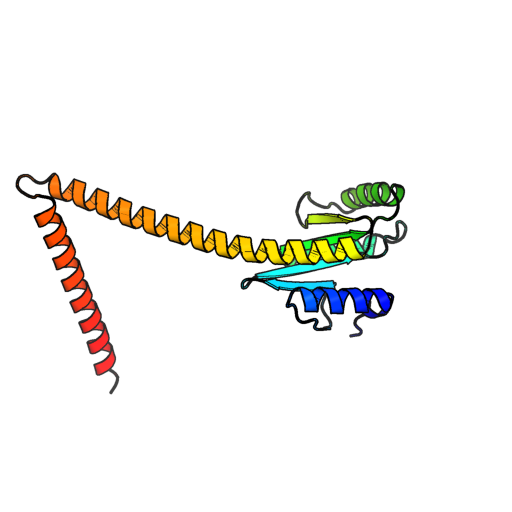L A O 1
ATOM 1384 N N . ASN A 1 172 ? 30.215 -1.002 -41.043 1.00 82.25 172 ASN A N 1
ATOM 1385 C CA . ASN A 1 172 ? 29.530 -1.450 -39.828 1.00 82.25 172 ASN A CA 1
ATOM 1386 C C . ASN A 1 172 ? 28.863 -2.825 -40.009 1.00 82.25 172 ASN A C 1
ATOM 1388 O O . ASN A 1 172 ? 28.985 -3.712 -39.164 1.00 82.25 172 ASN A O 1
ATOM 1392 N N . SER A 1 173 ? 28.204 -3.030 -41.151 1.00 78.12 173 SER A N 1
ATOM 1393 C CA . SER A 1 173 ? 27.553 -4.300 -41.490 1.00 78.12 173 SER A CA 1
ATOM 1394 C C . SER A 1 173 ? 28.558 -5.444 -41.658 1.00 78.12 173 SER A C 1
ATOM 1396 O O . SER A 1 173 ? 28.276 -6.577 -41.263 1.00 78.12 173 SER A O 1
ATOM 1398 N N . CYS A 1 174 ? 29.739 -5.154 -42.210 1.00 80.19 174 CYS A N 1
ATOM 1399 C CA . CYS A 1 174 ? 30.815 -6.125 -42.376 1.00 80.19 174 CYS A CA 1
ATOM 1400 C C . CYS A 1 174 ? 31.406 -6.543 -41.020 1.00 80.19 174 CYS A C 1
ATOM 1402 O O . CYS A 1 174 ? 31.479 -7.736 -40.720 1.00 80.19 174 CYS A O 1
ATOM 1404 N N . ILE A 1 175 ? 31.712 -5.571 -40.151 1.00 79.50 175 ILE A N 1
ATOM 1405 C CA . ILE A 1 175 ? 32.212 -5.816 -38.788 1.00 79.50 175 ILE A CA 1
ATOM 1406 C C . ILE A 1 175 ? 31.201 -6.638 -37.980 1.00 79.50 175 ILE A C 1
ATOM 1408 O O . ILE A 1 175 ? 31.572 -7.632 -37.354 1.00 79.50 175 ILE A O 1
ATOM 1412 N N . MET A 1 176 ? 29.913 -6.282 -38.035 1.00 73.31 176 MET A N 1
ATOM 1413 C CA . MET A 1 176 ? 28.854 -7.017 -37.335 1.00 73.31 176 MET A CA 1
ATOM 1414 C C . MET A 1 176 ? 28.706 -8.458 -37.839 1.00 73.31 176 MET A C 1
ATOM 1416 O O . MET A 1 176 ? 28.551 -9.374 -37.030 1.00 73.31 176 MET A O 1
ATOM 1420 N N . ARG A 1 177 ? 28.809 -8.695 -39.156 1.00 74.31 177 ARG A N 1
ATOM 1421 C CA . ARG A 1 177 ? 28.825 -10.061 -39.711 1.00 74.31 177 ARG A CA 1
ATOM 1422 C C . ARG A 1 177 ? 30.030 -10.855 -39.225 1.00 74.31 177 ARG A C 1
ATOM 1424 O O . ARG A 1 177 ? 29.871 -12.019 -38.870 1.00 74.31 177 ARG A O 1
ATOM 1431 N N . GLN A 1 178 ? 31.211 -10.249 -39.182 1.00 74.19 178 GLN A N 1
ATOM 1432 C CA . GLN A 1 178 ? 32.431 -10.943 -38.780 1.00 74.19 178 GLN A CA 1
ATOM 1433 C C . GLN A 1 178 ? 32.423 -11.300 -37.287 1.00 74.19 178 GLN A C 1
ATOM 1435 O O . GLN A 1 178 ? 32.774 -12.422 -36.924 1.00 74.19 178 GLN A O 1
ATOM 1440 N N . LEU A 1 179 ? 31.918 -10.404 -36.434 1.00 71.00 179 LEU A N 1
ATOM 1441 C CA . LEU A 1 179 ? 31.675 -10.678 -35.014 1.00 71.00 179 LEU A CA 1
ATOM 1442 C C . LEU A 1 179 ? 30.653 -11.797 -34.801 1.00 71.00 179 LEU A C 1
ATOM 1444 O O . LEU A 1 179 ? 30.892 -12.670 -33.970 1.00 71.00 179 LEU A O 1
ATOM 1448 N N . LEU A 1 180 ? 29.553 -11.814 -35.563 1.00 71.12 180 LEU A N 1
ATOM 1449 C CA . LEU A 1 180 ? 28.564 -12.892 -35.497 1.00 71.12 180 LEU A CA 1
ATOM 1450 C C . LEU A 1 180 ? 29.178 -14.237 -35.909 1.00 71.12 180 LEU A C 1
ATOM 1452 O O . LEU A 1 180 ? 28.965 -15.233 -35.223 1.00 71.12 180 LEU A O 1
ATOM 1456 N N . PHE A 1 181 ? 29.987 -14.262 -36.973 1.00 71.38 181 PHE A N 1
ATOM 1457 C CA . PHE A 1 181 ? 30.727 -15.458 -37.383 1.00 71.38 181 PHE A CA 1
ATOM 1458 C C . PHE A 1 181 ? 31.671 -15.953 -36.286 1.00 71.38 181 PHE A C 1
ATOM 1460 O O . PHE A 1 181 ? 31.670 -17.142 -35.986 1.00 71.38 181 PHE A O 1
ATOM 1467 N N . ILE A 1 182 ? 32.428 -15.059 -35.644 1.00 72.19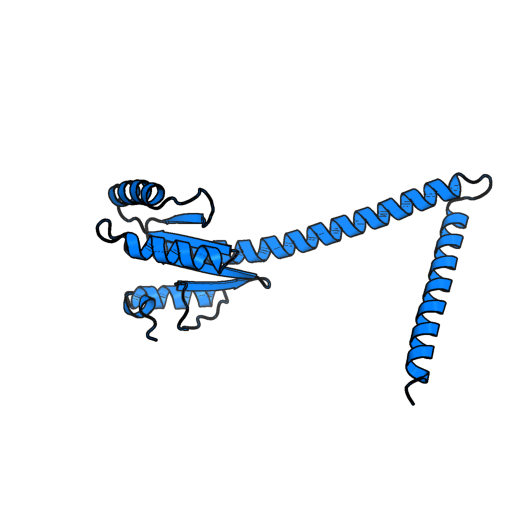 182 ILE A N 1
ATOM 1468 C CA . ILE A 1 182 ? 33.328 -15.409 -34.535 1.00 72.19 182 ILE A CA 1
ATOM 1469 C C . ILE A 1 182 ? 32.540 -15.954 -33.334 1.00 72.19 182 ILE A C 1
ATOM 1471 O O . ILE A 1 182 ? 32.941 -16.962 -32.755 1.00 72.19 182 ILE A O 1
ATOM 1475 N N . LEU A 1 183 ? 31.405 -15.341 -32.984 1.00 66.81 183 LEU A N 1
ATOM 1476 C CA . LEU A 1 183 ? 30.533 -15.794 -31.896 1.00 66.81 183 LEU A CA 1
ATOM 1477 C C . LEU A 1 183 ? 29.941 -17.178 -32.175 1.00 66.81 183 LEU A C 1
ATOM 1479 O O . LEU A 1 183 ? 29.994 -18.042 -31.305 1.00 66.81 183 LEU A O 1
ATOM 1483 N N . VAL A 1 184 ? 29.437 -17.417 -33.389 1.00 71.00 184 VAL A N 1
ATOM 1484 C CA . VAL A 1 184 ? 28.924 -18.730 -33.813 1.00 71.00 184 VAL A CA 1
ATOM 1485 C C . VAL A 1 184 ? 30.044 -19.771 -33.811 1.00 71.00 184 VAL A C 1
ATOM 1487 O O . VAL A 1 184 ? 29.842 -20.878 -33.318 1.00 71.00 184 VAL A O 1
ATOM 1490 N N . PHE A 1 185 ? 31.241 -19.422 -34.290 1.00 69.38 185 PHE A N 1
ATOM 1491 C CA . PHE A 1 185 ? 32.383 -20.335 -34.321 1.00 69.38 185 PHE A CA 1
ATOM 1492 C C . PHE A 1 185 ? 32.888 -20.677 -32.912 1.00 69.38 185 PHE A C 1
ATOM 1494 O O . PHE A 1 185 ? 33.186 -21.834 -32.637 1.00 69.38 185 PHE A O 1
ATOM 1501 N N . LEU A 1 186 ? 32.928 -19.708 -31.991 1.00 62.28 186 LEU A N 1
ATOM 1502 C CA . LEU A 1 186 ? 33.226 -19.943 -30.574 1.00 62.28 186 LEU A CA 1
ATOM 1503 C C . LEU A 1 186 ? 32.155 -20.816 -29.908 1.00 62.28 186 LEU A C 1
ATOM 1505 O O . LEU A 1 186 ? 32.501 -21.738 -29.175 1.00 62.28 186 LEU A O 1
ATOM 1509 N N . PHE A 1 187 ? 30.874 -20.583 -30.199 1.00 59.53 187 PHE A N 1
ATOM 1510 C CA . PHE A 1 187 ? 29.768 -21.367 -29.643 1.00 59.53 187 PHE A CA 1
ATOM 1511 C C . PHE A 1 187 ? 29.781 -22.827 -30.133 1.00 59.53 187 PHE A C 1
ATOM 1513 O O . PHE A 1 187 ? 29.590 -23.758 -29.346 1.00 59.53 187 PHE A O 1
ATOM 1520 N N . PHE A 1 188 ? 30.093 -23.047 -31.415 1.00 54.88 188 PHE A N 1
ATOM 1521 C CA . PHE A 1 188 ? 30.292 -24.387 -31.974 1.00 54.88 188 PHE A CA 1
ATOM 1522 C C . PHE A 1 188 ? 31.559 -25.061 -31.436 1.00 54.88 188 PHE A C 1
ATOM 1524 O O . PHE A 1 188 ? 31.514 -26.238 -31.089 1.00 54.88 188 PHE A O 1
ATOM 1531 N N . ARG A 1 189 ? 32.666 -24.323 -31.284 1.00 48.50 189 ARG A N 1
ATOM 1532 C CA . ARG A 1 189 ? 33.934 -24.866 -30.774 1.00 48.50 189 ARG A CA 1
ATOM 1533 C C . ARG A 1 189 ? 33.844 -25.308 -29.310 1.00 48.50 189 ARG A C 1
ATOM 1535 O O . ARG A 1 189 ? 34.453 -26.313 -28.955 1.00 48.50 189 ARG A O 1
ATOM 1542 N N . VAL A 1 190 ? 33.057 -24.607 -28.490 1.00 49.91 190 VAL A N 1
ATOM 1543 C CA . VAL A 1 190 ? 32.752 -25.012 -27.104 1.00 49.91 190 VAL A CA 1
ATOM 1544 C C . VAL A 1 190 ? 31.858 -26.258 -27.073 1.00 49.91 190 VAL A C 1
ATOM 1546 O O . VAL A 1 190 ? 32.092 -27.146 -26.261 1.00 49.91 190 VAL A O 1
ATOM 1549 N N . SER A 1 191 ? 30.899 -26.385 -27.996 1.00 48.22 191 SER A N 1
ATOM 1550 C CA . SER A 1 191 ? 30.002 -27.554 -28.051 1.00 48.22 191 SER A CA 1
ATOM 1551 C C . SER A 1 191 ? 30.691 -28.838 -28.540 1.00 48.22 191 SER A C 1
ATOM 1553 O O . SER A 1 191 ? 30.286 -29.930 -28.160 1.00 48.22 191 SER A O 1
ATOM 1555 N N . THR A 1 192 ? 31.757 -28.738 -29.342 1.00 51.16 192 THR A N 1
ATOM 1556 C CA . THR A 1 192 ? 32.520 -29.903 -29.838 1.00 51.16 192 THR A CA 1
ATOM 1557 C C . THR A 1 192 ? 33.647 -30.375 -28.911 1.00 51.16 192 THR A C 1
ATOM 1559 O O . THR A 1 192 ? 34.275 -31.384 -29.205 1.00 51.16 192 THR A O 1
ATOM 1562 N N . GLN A 1 193 ? 33.934 -29.664 -27.812 1.00 50.59 193 GLN A N 1
ATOM 1563 C CA . GLN A 1 193 ? 34.933 -30.070 -26.805 1.00 50.59 193 GLN A CA 1
ATOM 1564 C C . GLN A 1 193 ? 34.321 -30.811 -25.596 1.00 50.59 193 GLN A C 1
ATOM 1566 O O . GLN A 1 193 ? 35.018 -31.056 -24.617 1.00 50.59 193 GLN A O 1
ATOM 1571 N N . SER A 1 194 ? 33.029 -31.158 -25.640 1.00 51.81 194 SER A N 1
ATOM 1572 C CA . SER A 1 194 ? 32.315 -31.886 -24.572 1.00 51.81 194 SER A CA 1
ATOM 1573 C C . SER A 1 194 ? 31.894 -33.316 -24.956 1.00 51.81 194 SER A C 1
ATOM 1575 O O . SER A 1 194 ? 30.876 -33.796 -24.460 1.00 51.81 194 SER A O 1
ATOM 1577 N N . CYS A 1 195 ? 32.673 -33.994 -25.805 1.00 42.22 195 CYS A N 1
ATOM 1578 C CA . CYS A 1 195 ? 32.594 -35.444 -26.022 1.00 42.22 195 CYS A CA 1
ATOM 1579 C C . CYS A 1 195 ? 33.953 -36.085 -25.747 1.00 42.22 195 CYS A C 1
ATOM 1581 O O . CYS A 1 195 ? 34.958 -35.532 -26.249 1.00 42.22 195 CYS A O 1
#

InterPro domains:
  IPR039172 Protein parting dancers [PTHR37394] (1-175)

Secondary structure (DSSP, 8-state):
---HHHHTS-HHHHHHHHHHHHHTTPPP-----SSSEEEEETTEEEEEEEESS--TT--HHHHHHHHHHHHH-SSEEEEEE-SSHHHHHHHHHHHHHTTPBTTBSEEEEESSHHHHHHHHHHHHHHHHHHHHHHHHHHHHHHHHHHHHHHHHHHHHHTTSTT--HHHHHHHHHHHHHHHHHHHHHHHHHHHTT--

Radius of gyration: 28.02 Å; chains: 1; bounding box: 57×50×74 Å

Sequence (195 aa):
MRNAWKEDQHPSFINFISTFLSANSFRLNFVPIAPDFIFNCGGLSVAFIFVTNWDCNNVAPIFNRVKKLKMQFARFYVVITFPAKEQIDSFIQSYFKFGMVIGKPTFVSVQDLEMGFEKIVKIAHSSGVYKQERIGEKLKAERKQLVQGMNFYLKVVTSIPGIDNHDANAVNSCIMRQLLFILVFLFFRVSTQSC

Foldseek 3Di:
DDLVVVVPDDPVLVVLLCVVCVVVVHDDDDDPDLANDWFQAQNFIAGEHEAQDQDLVPCVVVLVSLVVVLVVHPHYEYEYADLDPVSVVSVVVVCVVSPPDPVRPHYHYDHHDSVSSVVVVVVSHVVNVVVVVVVVVVVVVVVVVVVVVVVVQQVVQPVPPPAHSVNSVVVVVVVVVVVVVVVVVVVVVVVVVPD

pLDDT: mean 82.64, std 11.7, range [33.06, 95.44]